Protein AF-A0A1W9VYW6-F1 (afdb_monomer_lite)

Structure (mmCIF, N/CA/C/O backbone):
data_AF-A0A1W9VYW6-F1
#
_entry.id   AF-A0A1W9VYW6-F1
#
loop_
_atom_site.group_PDB
_atom_site.id
_atom_site.type_symbol
_atom_site.label_atom_id
_atom_site.label_alt_id
_atom_site.label_comp_id
_atom_site.label_asym_id
_atom_site.label_entity_id
_atom_site.label_seq_id
_atom_site.pdbx_PDB_ins_code
_atom_site.Cartn_x
_atom_site.Cartn_y
_atom_site.Cartn_z
_atom_site.occupancy
_atom_site.B_iso_or_equiv
_atom_site.auth_seq_id
_atom_site.auth_comp_id
_atom_site.auth_asym_id
_atom_site.auth_atom_id
_atom_site.pdbx_PDB_model_num
ATOM 1 N N . MET A 1 1 ? -27.855 9.105 24.827 1.00 43.88 1 MET A N 1
ATOM 2 C CA . MET A 1 1 ? -26.566 9.610 24.313 1.00 43.88 1 MET A CA 1
ATOM 3 C C . MET A 1 1 ? -25.707 8.407 24.001 1.00 43.88 1 MET A C 1
ATOM 5 O O . MET A 1 1 ? -25.220 7.769 24.923 1.00 43.88 1 MET A O 1
ATOM 9 N N . THR A 1 2 ? -25.609 8.029 22.734 1.00 46.41 2 THR A N 1
ATOM 10 C CA . THR A 1 2 ? -24.653 7.009 22.298 1.00 46.41 2 THR A CA 1
ATOM 11 C C . THR A 1 2 ? -23.278 7.664 22.363 1.00 46.41 2 THR A C 1
ATOM 13 O O . THR A 1 2 ? -23.054 8.666 21.687 1.00 46.41 2 THR A O 1
ATOM 16 N N . ALA A 1 3 ? -22.400 7.189 23.246 1.00 60.25 3 ALA A N 1
ATOM 17 C CA . ALA A 1 3 ? -21.013 7.639 23.247 1.00 60.25 3 ALA A CA 1
ATOM 18 C C . ALA A 1 3 ? -20.387 7.300 21.885 1.00 60.25 3 ALA A C 1
ATOM 20 O O . ALA A 1 3 ? -20.697 6.250 21.317 1.00 60.25 3 ALA A O 1
ATOM 21 N N . ALA A 1 4 ? -19.545 8.188 21.354 1.00 66.06 4 ALA A N 1
ATOM 22 C CA . ALA A 1 4 ? -18.780 7.889 20.151 1.00 66.06 4 ALA A CA 1
ATOM 23 C C . ALA A 1 4 ? -17.927 6.635 20.403 1.00 66.06 4 ALA A C 1
ATOM 25 O O . ALA A 1 4 ? -17.251 6.540 21.431 1.00 66.06 4 ALA A O 1
ATOM 26 N N . LEU A 1 5 ? -18.007 5.659 19.498 1.00 67.69 5 LEU A N 1
ATOM 27 C CA . LEU A 1 5 ? -17.196 4.449 19.584 1.00 67.69 5 LEU A CA 1
ATOM 28 C C . LEU A 1 5 ? -15.747 4.769 19.174 1.00 67.69 5 LEU A C 1
ATOM 30 O O . LEU A 1 5 ? -15.544 5.613 18.298 1.00 67.69 5 LEU A O 1
ATOM 34 N N . PRO A 1 6 ? -14.737 4.116 19.778 1.00 76.00 6 PRO A N 1
ATOM 35 C CA . PRO A 1 6 ? -13.353 4.230 19.324 1.00 76.00 6 PRO A CA 1
ATOM 36 C C . PRO A 1 6 ? -13.207 3.779 17.865 1.00 76.00 6 PRO A C 1
ATOM 38 O O . PRO A 1 6 ? -13.880 2.836 17.458 1.00 76.00 6 PRO A O 1
ATOM 41 N N . ILE A 1 7 ? -12.282 4.394 17.115 1.00 80.31 7 ILE A N 1
ATOM 42 C CA . ILE A 1 7 ? -11.984 4.034 15.711 1.00 80.31 7 ILE A CA 1
ATOM 43 C C . ILE A 1 7 ? -11.541 2.565 15.606 1.00 80.31 7 ILE A C 1
ATOM 45 O O . ILE A 1 7 ? -11.983 1.847 14.718 1.00 80.31 7 ILE A O 1
ATOM 49 N N . PHE A 1 8 ? -10.751 2.081 16.572 1.00 80.50 8 PHE A N 1
ATOM 50 C CA . PHE A 1 8 ? -10.355 0.674 16.676 1.00 80.50 8 PHE A CA 1
ATOM 51 C C . PHE A 1 8 ? -10.731 0.111 18.054 1.00 80.50 8 PHE A C 1
ATOM 53 O O . PHE A 1 8 ? -9.905 0.121 18.969 1.00 80.50 8 PHE A O 1
ATOM 60 N N . PRO A 1 9 ? -11.967 -0.381 18.248 1.00 67.31 9 PRO A N 1
ATOM 61 C CA . PRO A 1 9 ? -12.430 -0.817 19.566 1.00 67.31 9 PRO A CA 1
ATOM 62 C C . PRO A 1 9 ? -11.728 -2.094 20.065 1.00 67.31 9 PRO A C 1
ATOM 64 O O . PRO A 1 9 ? -11.629 -2.284 21.273 1.00 67.31 9 PRO A O 1
ATOM 67 N N . ASN A 1 10 ? -11.205 -2.935 19.157 1.00 65.88 10 ASN A N 1
ATOM 68 C CA . ASN A 1 10 ? -10.614 -4.249 19.466 1.00 65.88 10 ASN A CA 1
ATOM 69 C C . ASN A 1 10 ? -9.165 -4.437 18.944 1.00 65.88 10 ASN A C 1
ATOM 71 O O . ASN A 1 10 ? -8.698 -5.572 18.836 1.00 65.88 10 ASN A O 1
ATOM 75 N N . GLY A 1 11 ? -8.448 -3.358 18.599 1.00 68.38 11 GLY A N 1
ATOM 76 C CA . GLY A 1 11 ? -7.065 -3.444 18.092 1.00 68.38 11 GLY A CA 1
ATOM 77 C C . GLY A 1 11 ? -6.931 -4.309 16.826 1.00 68.38 11 GLY A C 1
ATOM 78 O O . GLY A 1 11 ? -7.719 -4.145 15.898 1.00 68.38 11 GLY A O 1
ATOM 79 N N . HIS A 1 12 ? -5.968 -5.245 16.798 1.00 60.91 12 HIS A N 1
ATOM 80 C CA . HIS A 1 12 ? -5.729 -6.193 15.684 1.00 60.91 12 HIS A CA 1
ATOM 81 C C . HIS A 1 12 ? -6.917 -7.107 15.340 1.00 60.91 12 HIS A C 1
ATOM 83 O O . HIS A 1 12 ? -7.001 -7.596 14.222 1.00 60.91 12 HIS A O 1
ATOM 89 N N . ALA A 1 13 ? -7.819 -7.359 16.296 1.00 61.19 13 ALA A N 1
ATOM 90 C CA . ALA A 1 13 ? -9.051 -8.128 16.082 1.00 61.19 13 ALA A CA 1
ATOM 91 C C . ALA A 1 13 ? -10.240 -7.214 15.714 1.00 61.19 13 ALA A C 1
ATOM 93 O O . ALA A 1 13 ? -11.406 -7.571 15.906 1.00 61.19 13 ALA A O 1
ATOM 94 N N . GLY A 1 14 ? -9.939 -5.980 15.305 1.00 67.75 14 GLY A N 1
ATOM 95 C CA . GLY A 1 14 ? -10.903 -4.959 14.932 1.00 67.75 14 GLY A CA 1
ATOM 96 C C . GLY A 1 14 ? -11.442 -5.149 13.520 1.00 67.75 14 GLY A C 1
ATOM 97 O O . GLY A 1 14 ? -10.820 -5.775 12.673 1.00 67.75 14 GLY A O 1
ATOM 98 N N . LYS A 1 15 ? -12.620 -4.574 13.294 1.00 80.88 15 LYS A N 1
ATOM 99 C CA . LYS A 1 15 ? -13.264 -4.512 11.984 1.00 80.88 15 LYS A CA 1
ATOM 100 C C . LYS A 1 15 ? -12.794 -3.298 11.194 1.00 80.88 15 LYS A C 1
ATOM 102 O O . LYS A 1 15 ? -12.186 -2.395 11.777 1.00 80.88 15 LYS A O 1
ATOM 107 N N . PHE A 1 16 ? -13.171 -3.242 9.920 1.00 83.94 16 PHE A N 1
ATOM 108 C CA . PHE A 1 16 ? -13.049 -2.030 9.116 1.00 83.94 16 PHE A CA 1
ATOM 109 C C . PHE A 1 16 ? -13.649 -0.831 9.859 1.00 83.94 16 PHE A C 1
ATOM 111 O O . PHE A 1 16 ? -14.803 -0.860 10.294 1.00 83.94 16 PHE A O 1
ATOM 118 N N . ALA A 1 17 ? -12.845 0.215 10.037 1.00 85.81 17 ALA A N 1
ATOM 119 C CA . ALA A 1 17 ? -13.209 1.384 10.830 1.00 85.81 17 ALA A CA 1
ATOM 120 C C . ALA A 1 17 ? -13.900 2.477 9.997 1.00 85.81 17 ALA A C 1
ATOM 122 O O . ALA A 1 17 ? -14.404 3.452 10.557 1.00 85.81 17 ALA A O 1
ATOM 123 N N . GLY A 1 18 ? -13.960 2.309 8.673 1.00 86.94 18 GLY A N 1
ATOM 124 C CA . GLY A 1 18 ? -14.663 3.207 7.764 1.00 86.94 18 GLY A CA 1
ATOM 125 C C . GLY A 1 18 ? -13.769 4.241 7.082 1.00 86.94 18 GLY A C 1
ATOM 126 O O . GLY A 1 18 ? -12.540 4.153 7.090 1.00 86.94 18 GLY A O 1
ATOM 127 N N . PHE A 1 19 ? -14.436 5.227 6.481 1.00 88.38 19 PHE A N 1
ATOM 128 C CA . PHE A 1 19 ? -13.831 6.353 5.775 1.00 88.38 19 PHE A CA 1
ATOM 129 C C . PHE A 1 19 ? -14.257 7.671 6.427 1.00 88.38 19 PHE A C 1
ATOM 131 O O . PHE A 1 19 ? -15.429 7.838 6.779 1.00 88.38 19 PHE A O 1
ATOM 138 N N . ALA A 1 20 ? -13.337 8.624 6.541 1.00 90.50 20 ALA A N 1
ATOM 139 C CA . ALA A 1 20 ? -13.646 10.011 6.863 1.00 90.50 20 ALA A CA 1
ATOM 140 C C . ALA A 1 20 ? -13.173 10.927 5.737 1.00 90.50 20 ALA A C 1
ATOM 142 O O . ALA A 1 20 ? -12.080 10.766 5.225 1.00 90.50 20 ALA A O 1
ATOM 143 N N . TYR A 1 21 ? -13.997 11.912 5.375 1.00 89.62 21 TYR A N 1
ATOM 144 C CA . TYR A 1 21 ? -13.634 12.924 4.388 1.00 89.62 21 TYR A CA 1
ATOM 145 C C . TYR A 1 21 ? -13.483 14.283 5.063 1.00 89.62 21 TYR A C 1
ATOM 147 O O . TYR A 1 21 ? -14.464 14.830 5.578 1.00 89.62 21 TYR A O 1
ATOM 155 N N . VAL A 1 22 ? -12.278 14.852 5.045 1.00 90.38 22 VAL A N 1
ATOM 156 C CA . VAL A 1 22 ? -12.024 16.187 5.603 1.00 90.38 22 VAL A CA 1
ATOM 157 C C . VAL A 1 22 ? -12.079 17.232 4.489 1.00 90.38 22 VAL A C 1
ATOM 159 O O . VAL A 1 22 ? -11.166 17.356 3.678 1.00 90.38 22 VAL A O 1
ATOM 162 N N . TYR A 1 23 ? -13.142 18.037 4.472 1.00 89.62 23 TYR A N 1
ATOM 163 C CA . TYR A 1 23 ? -13.355 19.090 3.477 1.00 89.62 23 TYR A CA 1
ATOM 164 C C . TYR A 1 23 ? -13.579 20.457 4.128 1.00 89.62 23 TYR A C 1
ATOM 166 O O . TYR A 1 23 ? -13.959 20.568 5.291 1.00 89.62 23 TYR A O 1
ATOM 174 N N . GLY A 1 24 ? -13.318 21.520 3.369 1.00 88.75 24 GLY A N 1
ATOM 175 C CA . GLY A 1 24 ? -13.438 22.900 3.834 1.00 88.75 24 GLY A CA 1
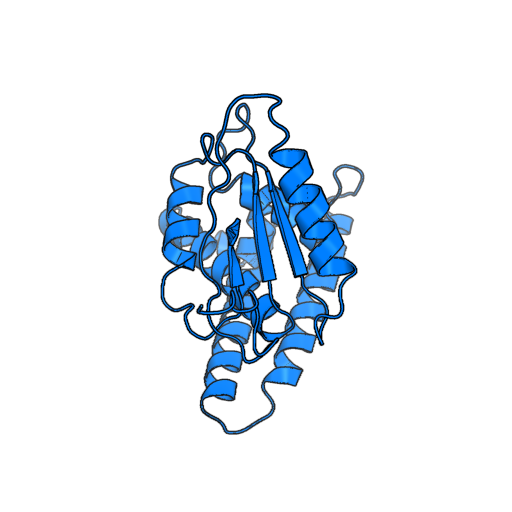ATOM 176 C C . GLY A 1 24 ? -12.535 23.850 3.056 1.00 88.75 24 GLY A C 1
ATOM 177 O O . GLY A 1 24 ? -11.699 23.414 2.259 1.00 88.75 24 GLY A O 1
ATOM 178 N N . GLU A 1 25 ? -12.678 25.149 3.305 1.00 90.50 25 GLU A N 1
ATOM 179 C CA . GLU A 1 25 ? -11.928 26.198 2.607 1.00 90.50 25 GLU A CA 1
ATOM 180 C C . GLU A 1 25 ? -10.404 26.053 2.771 1.00 90.50 25 GLU A C 1
ATOM 182 O O . GLU A 1 25 ? -9.892 25.452 3.728 1.00 90.50 25 GLU A O 1
ATOM 187 N N . ALA A 1 26 ? -9.646 26.573 1.805 1.00 86.88 26 ALA A N 1
ATOM 188 C CA . ALA A 1 26 ? -8.193 26.633 1.908 1.00 86.88 26 ALA A CA 1
ATOM 189 C C . ALA A 1 26 ? -7.787 27.446 3.151 1.00 86.88 26 ALA A C 1
ATOM 191 O O . ALA A 1 26 ? -8.375 28.480 3.447 1.00 86.88 26 ALA A O 1
ATOM 192 N N . GLY A 1 27 ? -6.804 26.957 3.909 1.00 88.69 27 GLY A N 1
ATOM 193 C CA . GLY A 1 27 ? -6.327 27.640 5.118 1.00 88.69 27 GLY A CA 1
ATOM 194 C C . GLY A 1 27 ? -7.189 27.473 6.378 1.00 88.69 27 GLY A C 1
ATOM 195 O O . GLY A 1 27 ? -6.750 27.893 7.442 1.00 88.69 27 GLY A O 1
ATOM 196 N N . ILE A 1 28 ? -8.343 26.790 6.325 1.00 93.19 28 ILE A N 1
ATOM 197 C CA . ILE A 1 28 ? -9.204 26.561 7.510 1.00 93.19 28 ILE A CA 1
ATOM 198 C C . ILE A 1 28 ? -8.573 25.633 8.572 1.00 93.19 28 ILE A C 1
ATOM 200 O O . ILE A 1 28 ? -9.119 25.461 9.657 1.00 93.19 28 ILE A O 1
ATOM 204 N N . GLY A 1 29 ? -7.424 25.019 8.263 1.00 92.06 29 GLY A N 1
ATOM 205 C CA . GLY A 1 29 ? -6.689 24.147 9.182 1.00 92.06 29 GLY A CA 1
ATOM 206 C C . GLY A 1 29 ? -6.910 22.644 8.989 1.00 92.06 29 GLY A C 1
ATOM 207 O O . GLY A 1 29 ? -6.617 21.890 9.908 1.00 92.06 29 GLY A O 1
ATOM 208 N N . LYS A 1 30 ? -7.372 22.179 7.816 1.00 92.38 30 LYS A N 1
ATOM 209 C CA . LYS A 1 30 ? -7.557 20.738 7.514 1.00 92.38 30 LYS A CA 1
ATOM 210 C C . LYS A 1 30 ? -6.302 19.904 7.796 1.00 92.38 30 LYS A C 1
ATOM 212 O O . LYS A 1 30 ? -6.356 18.974 8.588 1.00 92.38 30 LYS A O 1
ATOM 217 N N . SER A 1 31 ? -5.153 20.306 7.249 1.00 90.69 31 SER A N 1
ATOM 218 C CA . SER A 1 31 ? -3.881 19.611 7.488 1.00 90.69 31 SER A CA 1
ATOM 219 C C . SER A 1 31 ? -3.466 19.665 8.962 1.00 90.69 31 SER A C 1
ATOM 221 O O . SER A 1 31 ? -2.912 18.704 9.484 1.00 90.69 31 SER A O 1
ATOM 223 N N . ARG A 1 32 ? -3.790 20.757 9.680 1.00 92.38 32 ARG A N 1
ATOM 224 C CA . ARG A 1 32 ? -3.551 20.835 11.129 1.00 92.38 32 ARG A CA 1
ATOM 225 C C . ARG A 1 32 ? -4.436 19.853 11.893 1.00 92.38 32 ARG A C 1
ATOM 227 O O . ARG A 1 32 ? -3.948 19.237 12.829 1.00 92.38 32 ARG A O 1
ATOM 234 N N . LEU A 1 33 ? -5.696 19.687 11.493 1.00 93.12 33 LEU A N 1
ATOM 235 C CA . LEU A 1 33 ? -6.599 18.701 12.081 1.00 93.12 33 LEU A CA 1
ATOM 236 C C . LEU A 1 33 ? -6.068 17.275 11.883 1.00 93.12 33 LEU A C 1
ATOM 238 O O . LEU A 1 33 ? -5.985 16.540 12.862 1.00 93.12 33 LEU A O 1
ATOM 242 N N . CYS A 1 34 ? -5.662 16.907 10.661 1.00 92.19 34 CYS A N 1
ATOM 243 C CA . CYS A 1 34 ? -5.078 15.590 10.383 1.00 92.19 34 CYS A CA 1
ATOM 244 C C . CYS A 1 34 ? -3.779 15.363 11.166 1.00 92.19 34 CYS A C 1
ATOM 246 O O . CYS A 1 34 ? -3.606 14.303 11.758 1.00 92.19 34 CYS A O 1
ATOM 248 N N . TYR A 1 35 ? -2.908 16.375 11.248 1.00 91.56 35 TYR A N 1
ATOM 249 C CA . TYR A 1 35 ? -1.683 16.316 12.048 1.00 91.56 35 TYR A CA 1
ATOM 250 C C . TYR A 1 35 ? -1.977 16.074 13.533 1.00 91.56 35 TYR A C 1
ATOM 252 O O . TYR A 1 35 ? -1.403 15.173 14.137 1.00 91.56 35 TYR A O 1
ATOM 260 N N . GLU A 1 36 ? -2.876 16.857 14.135 1.00 91.94 36 GLU A N 1
ATOM 261 C CA . GLU A 1 36 ? -3.248 16.676 15.544 1.00 91.94 36 GLU A CA 1
ATOM 262 C C . GLU A 1 36 ? -3.889 15.306 15.764 1.00 91.94 36 GLU A C 1
ATOM 264 O O . GLU A 1 36 ? -3.591 14.639 16.750 1.00 91.94 36 GLU A O 1
ATOM 269 N N . PHE A 1 37 ? -4.719 14.843 14.828 1.00 91.25 37 PHE A N 1
ATOM 270 C CA . PHE A 1 37 ? -5.308 13.511 14.880 1.00 91.25 37 PHE A CA 1
ATOM 271 C C . PHE A 1 37 ? -4.241 12.405 14.834 1.00 91.25 37 PHE A C 1
ATOM 273 O O . PHE A 1 37 ? -4.272 11.504 15.672 1.00 91.25 37 PHE A O 1
ATOM 280 N N . GLU A 1 38 ? -3.249 12.501 13.947 1.00 91.19 38 GLU A N 1
ATOM 281 C CA . GLU A 1 38 ? -2.104 11.586 13.915 1.00 91.19 38 GLU A CA 1
ATOM 282 C C . GLU A 1 38 ? -1.343 11.593 15.250 1.00 91.19 38 GLU A C 1
ATOM 284 O O . GLU A 1 38 ? -1.048 10.529 15.802 1.00 91.19 38 GLU A O 1
ATOM 289 N N . GLN A 1 39 ? -1.054 12.776 15.806 1.00 89.44 39 GLN A N 1
ATOM 290 C CA . GLN A 1 39 ? -0.383 12.878 17.105 1.00 89.44 39 GLN A CA 1
ATOM 291 C C . GLN A 1 39 ? -1.225 12.240 18.210 1.00 89.44 39 GLN A C 1
ATOM 293 O O . GLN A 1 39 ? -0.693 11.485 19.023 1.00 89.44 39 GLN A O 1
ATOM 298 N N . LEU A 1 40 ? -2.538 12.470 18.232 1.00 87.12 40 LEU A N 1
ATOM 299 C CA . LEU A 1 40 ? -3.431 11.851 19.208 1.00 87.12 40 LEU A CA 1
ATOM 300 C C . LEU A 1 40 ? -3.411 10.324 19.088 1.00 87.12 40 LEU A C 1
ATOM 302 O O . LEU A 1 40 ? -3.302 9.656 20.111 1.00 87.12 40 LEU A O 1
ATOM 306 N N . MET A 1 41 ? -3.433 9.768 17.875 1.00 85.06 41 MET A N 1
ATOM 307 C CA . MET A 1 41 ? -3.373 8.316 17.663 1.00 85.06 41 MET A CA 1
ATOM 308 C C . MET A 1 41 ? -2.025 7.709 18.069 1.00 85.06 41 MET A C 1
ATOM 310 O O . MET A 1 41 ? -1.991 6.581 18.555 1.00 85.06 41 MET A O 1
ATOM 314 N N . LYS A 1 42 ? -0.925 8.458 17.929 1.00 82.88 42 LYS A N 1
ATOM 315 C CA . LYS A 1 42 ? 0.412 8.037 18.385 1.00 82.88 42 LYS A CA 1
ATOM 316 C C . LYS A 1 42 ? 0.607 8.160 19.899 1.00 82.88 42 LYS A C 1
ATOM 318 O O . LYS A 1 42 ? 1.379 7.394 20.469 1.00 82.88 42 LYS A O 1
ATOM 323 N N . THR A 1 43 ? -0.039 9.139 20.539 1.00 74.94 43 THR A N 1
ATOM 324 C CA . THR A 1 43 ? 0.248 9.531 21.935 1.00 74.94 43 THR A CA 1
ATOM 325 C C . THR A 1 43 ? -0.789 9.019 22.933 1.00 74.94 43 THR A C 1
ATOM 327 O O . THR A 1 43 ? -0.450 8.745 24.084 1.00 74.94 43 THR A O 1
ATOM 330 N N . HIS A 1 44 ? -2.060 8.899 22.540 1.00 65.69 44 HIS A N 1
ATOM 331 C CA . HIS A 1 44 ? -3.086 8.342 23.416 1.00 65.69 44 HIS A CA 1
ATOM 332 C C . HIS A 1 44 ? -2.999 6.820 23.452 1.00 65.69 44 HIS A C 1
ATOM 334 O O . HIS A 1 44 ? -2.838 6.188 22.414 1.00 65.69 44 HIS A O 1
ATOM 340 N N . ASN A 1 45 ? -3.171 6.271 24.665 1.00 49.19 45 ASN A N 1
ATOM 341 C CA . ASN A 1 45 ? -3.295 4.852 25.026 1.00 49.19 45 ASN A CA 1
ATOM 342 C C . ASN A 1 45 ? -4.387 4.121 24.218 1.00 49.19 45 ASN A C 1
ATOM 344 O O . ASN A 1 45 ? -5.393 3.660 24.761 1.00 49.19 45 ASN A O 1
ATOM 348 N N . THR A 1 46 ? -4.186 3.965 22.918 1.00 56.53 46 THR A N 1
ATOM 349 C CA . THR A 1 46 ? -4.604 2.753 22.241 1.00 56.53 46 THR A CA 1
ATOM 350 C C . THR A 1 46 ? -3.800 1.631 22.886 1.00 56.53 46 THR A C 1
ATOM 352 O O . THR A 1 46 ? -2.606 1.752 23.154 1.00 56.53 46 THR A O 1
ATOM 355 N N . THR A 1 47 ? -4.462 0.534 23.227 1.00 60.69 47 THR A N 1
ATOM 356 C CA . THR A 1 47 ? -3.821 -0.649 23.820 1.00 60.69 47 THR A CA 1
ATOM 357 C C . THR A 1 47 ? -2.709 -1.229 22.935 1.00 60.69 47 THR A C 1
ATOM 359 O O . THR A 1 47 ? -1.974 -2.106 23.387 1.00 60.69 47 THR A O 1
ATOM 362 N N . GLN A 1 48 ? -2.589 -0.756 21.688 1.00 70.06 48 GLN A N 1
ATOM 363 C CA . GLN A 1 48 ? -1.650 -1.184 20.660 1.00 70.06 48 GLN A CA 1
ATOM 364 C C . GLN A 1 48 ? -1.250 0.012 19.776 1.00 70.06 48 GLN A C 1
ATOM 366 O O . GLN A 1 48 ? -2.091 0.879 19.539 1.00 70.06 48 GLN A O 1
ATOM 371 N N . PRO A 1 49 ? -0.008 0.050 19.259 1.00 81.56 49 PRO A N 1
ATOM 372 C CA . PRO A 1 49 ? 0.417 1.063 18.296 1.00 81.56 49 PRO A CA 1
ATOM 373 C C . PRO A 1 49 ? -0.412 0.994 17.006 1.00 81.56 49 PRO A C 1
ATOM 375 O O . PRO A 1 49 ? -0.891 -0.073 16.622 1.00 81.56 49 PRO A O 1
ATOM 378 N N . VAL A 1 50 ? -0.561 2.140 16.342 1.00 87.25 50 VAL A N 1
ATOM 379 C CA . VAL A 1 50 ? -1.275 2.287 15.067 1.00 87.25 50 VAL A CA 1
ATOM 380 C C . VAL A 1 50 ? -0.271 2.639 13.972 1.00 87.25 50 VAL A C 1
ATOM 382 O O . VAL A 1 50 ? 0.553 3.541 14.143 1.00 87.25 50 VAL A O 1
ATOM 385 N N . SER A 1 51 ? -0.347 1.944 12.839 1.00 90.81 51 SER A N 1
ATOM 386 C CA . SER A 1 51 ? 0.380 2.304 11.622 1.00 90.81 51 SER A CA 1
ATOM 387 C C . SER A 1 51 ? -0.298 3.495 10.964 1.00 90.81 51 SER A C 1
ATOM 389 O O . SER A 1 51 ? -1.455 3.395 10.569 1.00 90.81 51 SER A O 1
ATOM 391 N N . TRP A 1 52 ? 0.423 4.600 10.801 1.00 93.12 52 TRP A N 1
ATOM 392 C CA . TRP A 1 52 ? -0.034 5.733 10.001 1.00 93.12 52 TRP A CA 1
ATOM 393 C C . TRP A 1 52 ? 0.719 5.756 8.674 1.00 93.12 52 TRP A C 1
ATOM 395 O O . TRP A 1 52 ? 1.941 5.915 8.653 1.00 93.12 52 TRP A O 1
ATOM 405 N N . PHE A 1 53 ? -0.005 5.589 7.573 1.00 94.25 53 PHE A N 1
ATOM 406 C CA . PHE A 1 53 ? 0.541 5.639 6.223 1.00 94.25 53 PHE A CA 1
ATOM 407 C C . PHE A 1 53 ? -0.028 6.839 5.490 1.00 94.25 53 PHE A C 1
ATOM 409 O O . PHE A 1 53 ? -1.240 6.959 5.356 1.00 94.25 53 PHE A O 1
ATOM 416 N N . GLN A 1 54 ? 0.855 7.711 5.014 1.00 92.19 54 GLN A N 1
ATOM 417 C CA . GLN A 1 54 ? 0.481 8.894 4.254 1.00 92.19 54 GLN A CA 1
ATOM 418 C C . GLN A 1 54 ? 0.698 8.650 2.762 1.00 92.19 54 GLN A C 1
ATOM 420 O O . GLN A 1 54 ? 1.733 8.117 2.349 1.00 92.19 54 GLN A O 1
ATOM 425 N N . ALA A 1 55 ? -0.293 9.039 1.972 1.00 90.56 55 ALA A N 1
ATOM 426 C CA . ALA A 1 55 ? -0.285 9.004 0.524 1.00 90.56 55 ALA A CA 1
ATOM 427 C C . ALA A 1 55 ? -0.629 10.404 0.009 1.00 90.56 55 ALA A C 1
ATOM 429 O O . ALA A 1 55 ? -1.718 10.919 0.253 1.00 90.56 55 ALA A O 1
ATOM 430 N N . GLU A 1 56 ? 0.321 11.019 -0.687 1.00 86.25 56 GLU A N 1
ATOM 431 C CA . GLU A 1 56 ? 0.196 12.377 -1.215 1.00 86.25 56 GLU A CA 1
ATOM 432 C C . GLU A 1 56 ? -0.112 12.322 -2.712 1.00 86.25 56 GLU A C 1
ATOM 434 O O . GLU A 1 56 ? 0.550 11.606 -3.468 1.00 86.25 56 GLU A O 1
ATOM 439 N N . THR A 1 57 ? -1.119 13.068 -3.161 1.00 80.00 57 THR A N 1
ATOM 440 C CA . THR A 1 57 ? -1.375 13.280 -4.591 1.00 80.00 57 THR A CA 1
ATOM 441 C C . THR A 1 57 ? -0.541 14.448 -5.114 1.00 80.00 57 THR A C 1
ATOM 443 O O . THR A 1 57 ? -0.449 15.478 -4.455 1.00 80.00 57 THR A O 1
ATOM 446 N N . ASP A 1 58 ? 0.006 14.326 -6.324 1.00 72.44 58 ASP A N 1
ATOM 447 C CA . ASP A 1 58 ? 0.703 15.417 -7.019 1.00 72.44 58 ASP A CA 1
ATOM 448 C C . ASP A 1 58 ? -0.058 15.776 -8.308 1.00 72.44 58 ASP A C 1
ATOM 450 O O . ASP A 1 58 ? -0.310 14.904 -9.143 1.00 72.44 58 ASP A O 1
ATOM 454 N N . GLU A 1 59 ? -0.410 17.057 -8.470 1.00 64.69 59 GLU A N 1
ATOM 455 C CA . GLU A 1 59 ? -1.095 17.621 -9.645 1.00 64.69 59 GLU A CA 1
ATOM 456 C C . GLU A 1 59 ? -0.247 17.519 -10.932 1.00 64.69 59 GLU A C 1
ATOM 458 O O . GLU A 1 59 ? -0.783 17.428 -12.041 1.00 64.69 59 GLU A O 1
ATOM 463 N N . ILE A 1 60 ? 1.083 17.512 -10.807 1.00 66.50 60 ILE A N 1
ATOM 464 C CA . ILE A 1 60 ? 2.025 17.600 -11.931 1.00 66.50 60 ILE A CA 1
ATOM 465 C C . ILE A 1 60 ? 2.318 16.212 -12.517 1.00 66.50 60 ILE A C 1
ATOM 467 O O . ILE A 1 60 ? 2.462 16.056 -13.735 1.00 66.50 60 ILE A O 1
ATOM 471 N N . LEU A 1 61 ? 2.408 15.184 -11.669 1.00 62.03 61 LEU A N 1
ATOM 472 C CA . LEU A 1 61 ? 2.757 13.817 -12.061 1.00 62.03 61 LEU A CA 1
ATOM 473 C C . LEU A 1 61 ? 1.505 12.943 -12.210 1.00 62.03 61 LEU A C 1
ATOM 475 O O . LEU A 1 61 ? 1.103 12.233 -11.294 1.00 62.03 61 LEU A O 1
ATOM 479 N N . GLN A 1 62 ? 0.940 12.914 -13.420 1.00 62.09 62 GLN A N 1
ATOM 480 C CA . GLN A 1 62 ? -0.194 12.048 -13.787 1.00 62.09 62 GLN A CA 1
ATOM 481 C C . GLN A 1 62 ? 0.223 10.589 -14.061 1.00 62.09 62 GLN A C 1
ATOM 483 O O . GLN A 1 62 ? -0.158 9.991 -15.070 1.00 62.09 62 GLN A O 1
ATOM 488 N N . GLN A 1 63 ? 1.060 10.007 -13.201 1.00 76.50 63 GLN A N 1
ATOM 489 C CA . GLN A 1 63 ? 1.348 8.574 -13.268 1.00 76.50 63 GLN A CA 1
ATOM 490 C C . GLN A 1 63 ? 0.248 7.793 -12.535 1.00 76.50 63 GLN A C 1
ATOM 492 O O . GLN A 1 63 ? -0.205 8.234 -11.481 1.00 76.50 63 GLN A O 1
ATOM 497 N N . PRO A 1 64 ? -0.199 6.639 -13.062 1.00 84.69 64 PRO A N 1
ATOM 498 C CA . PRO A 1 64 ? -1.204 5.835 -12.379 1.00 84.69 64 PRO A CA 1
ATOM 499 C C . PRO A 1 64 ? -0.683 5.391 -11.009 1.00 84.69 64 PRO A C 1
ATOM 501 O O . PRO A 1 64 ? 0.480 4.997 -10.890 1.00 84.69 64 PRO A O 1
ATOM 504 N N . PHE A 1 65 ? -1.555 5.410 -9.999 1.00 90.19 65 PHE A N 1
ATOM 505 C CA . PHE A 1 65 ? -1.230 5.025 -8.619 1.00 90.19 65 PHE A CA 1
ATOM 506 C C . PHE A 1 65 ? -0.227 5.946 -7.904 1.00 90.19 65 PHE A C 1
ATOM 508 O O . PHE A 1 65 ? 0.424 5.512 -6.952 1.00 90.19 65 PHE A O 1
ATOM 515 N N . ASN A 1 66 ? -0.079 7.203 -8.331 1.00 88.88 66 ASN A N 1
ATOM 516 C CA . ASN A 1 66 ? 0.953 8.107 -7.812 1.00 88.88 66 ASN A CA 1
ATOM 517 C C . ASN A 1 66 ? 0.989 8.220 -6.266 1.00 88.88 66 ASN A C 1
ATOM 519 O O . ASN A 1 66 ? 2.060 8.006 -5.689 1.00 88.88 66 ASN A O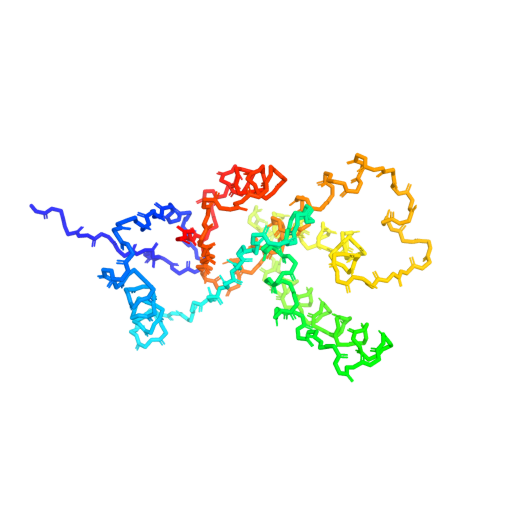 1
ATOM 523 N N . PRO A 1 67 ? -0.139 8.413 -5.551 1.00 90.88 67 PRO A N 1
ATOM 524 C CA . PRO A 1 67 ? -0.126 8.494 -4.085 1.00 90.88 67 PRO A CA 1
ATOM 525 C C . PRO A 1 67 ? 0.394 7.221 -3.419 1.00 90.88 67 PRO A C 1
ATOM 527 O O . PRO A 1 67 ? 1.090 7.263 -2.404 1.00 90.88 67 PRO A O 1
ATOM 530 N N . PHE A 1 68 ? 0.117 6.072 -4.032 1.00 93.06 68 PHE A N 1
ATOM 531 C CA . PHE A 1 68 ? 0.604 4.786 -3.555 1.00 93.06 68 PHE A CA 1
ATOM 532 C C . PHE A 1 68 ? 2.089 4.595 -3.846 1.00 93.06 68 PHE A C 1
ATOM 534 O O . PHE A 1 68 ? 2.785 3.984 -3.042 1.00 93.06 68 PHE A O 1
ATOM 541 N N . VAL A 1 69 ? 2.611 5.147 -4.943 1.00 93.06 69 VAL A N 1
ATOM 542 C CA . VAL A 1 69 ? 4.058 5.181 -5.198 1.00 93.06 69 VAL A CA 1
ATOM 543 C C . VAL A 1 69 ? 4.771 5.996 -4.116 1.00 93.06 69 VAL A C 1
ATOM 545 O O . VAL A 1 69 ? 5.795 5.540 -3.605 1.00 93.06 69 VAL A O 1
ATOM 548 N N . TYR A 1 70 ? 4.235 7.158 -3.723 1.00 90.88 70 TYR A N 1
ATOM 549 C CA . TYR A 1 70 ? 4.776 7.939 -2.602 1.00 90.88 70 TYR A CA 1
ATOM 550 C C . TYR A 1 70 ? 4.756 7.140 -1.302 1.00 90.88 70 TYR A C 1
ATOM 552 O O . TYR A 1 70 ? 5.812 6.939 -0.701 1.00 90.88 70 TYR A O 1
ATOM 560 N N . PHE A 1 71 ? 3.597 6.597 -0.925 1.00 94.44 71 PHE A N 1
ATOM 561 C CA . PHE A 1 71 ? 3.464 5.719 0.238 1.00 94.44 71 PHE A CA 1
ATOM 562 C C . PHE A 1 71 ? 4.515 4.593 0.231 1.00 94.44 71 PHE A C 1
ATOM 564 O O . PHE A 1 71 ? 5.238 4.412 1.212 1.00 94.44 71 PHE A O 1
ATOM 571 N N . LEU A 1 72 ? 4.656 3.867 -0.882 1.00 96.25 72 LEU A N 1
ATOM 572 C CA . LEU A 1 72 ? 5.589 2.745 -0.992 1.00 96.25 72 LEU A CA 1
ATOM 573 C C . LEU A 1 72 ? 7.051 3.189 -0.893 1.00 96.25 72 LEU A C 1
ATOM 575 O O . LEU A 1 72 ? 7.860 2.456 -0.322 1.00 96.25 72 LEU A O 1
ATOM 579 N N . LYS A 1 73 ? 7.409 4.372 -1.413 1.00 95.25 73 LYS A N 1
ATOM 580 C CA . LYS A 1 73 ? 8.765 4.923 -1.263 1.00 95.25 73 LYS A CA 1
ATOM 581 C C . LYS A 1 73 ? 9.102 5.128 0.210 1.00 95.25 73 LYS A C 1
ATOM 583 O O . LYS A 1 73 ? 10.175 4.707 0.634 1.00 95.25 73 LYS A O 1
ATOM 588 N N . TYR A 1 74 ? 8.187 5.701 0.993 1.00 94.75 74 TYR A N 1
ATOM 589 C CA . TYR A 1 74 ? 8.381 5.867 2.435 1.00 94.75 74 TYR A CA 1
ATOM 590 C C . TYR A 1 74 ? 8.391 4.521 3.168 1.00 94.75 74 TYR A C 1
ATOM 592 O O . TYR A 1 74 ? 9.314 4.243 3.933 1.00 94.75 74 TYR A O 1
ATOM 600 N N . TYR A 1 75 ? 7.423 3.650 2.882 1.00 96.25 75 TYR A N 1
ATOM 601 C CA . TYR A 1 75 ? 7.283 2.340 3.521 1.00 96.25 75 TYR A CA 1
ATOM 602 C C . TYR A 1 75 ? 8.518 1.441 3.309 1.00 96.25 75 TYR A C 1
ATOM 604 O O . TYR A 1 75 ? 9.049 0.840 4.248 1.00 96.25 75 TYR A O 1
ATOM 612 N N . PHE A 1 76 ? 9.036 1.386 2.079 1.00 97.19 76 PHE A N 1
ATOM 613 C CA . PHE A 1 76 ? 10.239 0.623 1.733 1.00 97.19 76 PHE A CA 1
ATOM 614 C C . PHE A 1 76 ? 11.538 1.428 1.874 1.00 97.19 76 PHE A C 1
ATOM 616 O O . PHE A 1 76 ? 12.581 0.952 1.430 1.00 97.19 76 PHE A O 1
ATOM 623 N N . ASN A 1 77 ? 11.505 2.619 2.484 1.00 96.50 77 ASN A N 1
ATOM 624 C CA . ASN A 1 77 ? 12.672 3.473 2.731 1.00 96.50 77 ASN A CA 1
ATOM 625 C C . ASN A 1 77 ? 13.551 3.701 1.481 1.00 96.50 77 ASN A C 1
ATOM 627 O O . ASN A 1 77 ? 14.772 3.526 1.494 1.00 96.50 77 ASN A O 1
ATOM 631 N N . GLN A 1 78 ? 12.902 4.034 0.369 1.00 97.06 78 GLN A N 1
ATOM 632 C CA . GLN A 1 78 ? 13.541 4.289 -0.917 1.00 97.06 78 GLN A CA 1
ATOM 633 C C . GLN A 1 78 ? 14.029 5.735 -0.990 1.00 97.06 78 GLN A C 1
ATOM 635 O O . GLN A 1 78 ? 13.319 6.662 -0.603 1.00 97.06 78 GLN A O 1
ATOM 640 N N . SER A 1 79 ? 15.227 5.941 -1.536 1.00 95.56 79 SER A N 1
ATOM 641 C CA . SER A 1 79 ? 15.831 7.272 -1.644 1.00 95.56 79 SER A CA 1
ATOM 642 C C . SER A 1 79 ? 16.405 7.515 -3.031 1.00 95.56 79 SER A C 1
ATOM 644 O O . SER A 1 79 ? 17.041 6.636 -3.610 1.00 95.56 79 SER A O 1
ATOM 646 N N . ALA A 1 80 ? 16.239 8.736 -3.543 1.00 93.44 80 ALA A N 1
ATOM 647 C CA . ALA A 1 80 ? 16.872 9.172 -4.788 1.00 93.44 80 ALA A CA 1
ATOM 648 C C . ALA A 1 80 ? 18.405 9.291 -4.670 1.00 93.44 80 ALA A C 1
ATOM 650 O O . ALA A 1 80 ? 19.095 9.292 -5.684 1.00 93.44 80 ALA A O 1
ATOM 651 N N . ASN A 1 81 ? 18.936 9.365 -3.443 1.00 96.00 81 ASN A N 1
ATOM 652 C CA . ASN A 1 81 ? 20.378 9.427 -3.186 1.00 96.00 81 ASN A CA 1
ATOM 653 C C . ASN A 1 81 ? 21.054 8.047 -3.220 1.00 96.00 81 ASN A C 1
ATOM 655 O O . ASN A 1 81 ? 22.280 7.976 -3.256 1.00 96.00 81 ASN A O 1
ATOM 659 N N . ASN A 1 82 ? 20.273 6.965 -3.189 1.00 96.12 82 ASN A N 1
ATOM 660 C CA . ASN A 1 82 ? 20.785 5.602 -3.251 1.00 96.12 82 ASN A CA 1
ATOM 661 C C . ASN A 1 82 ? 20.933 5.149 -4.706 1.00 96.12 82 ASN A C 1
ATOM 663 O O . ASN A 1 82 ? 20.148 5.509 -5.586 1.00 96.12 82 ASN A O 1
ATOM 667 N N . THR A 1 83 ? 21.887 4.261 -4.950 1.00 97.69 83 THR A N 1
ATOM 668 C CA . THR A 1 83 ? 21.945 3.493 -6.193 1.00 97.69 83 THR A CA 1
ATOM 669 C C . THR A 1 83 ? 20.753 2.536 -6.303 1.00 97.69 83 THR A C 1
ATOM 671 O O . THR A 1 83 ? 20.152 2.123 -5.308 1.00 97.69 83 THR A O 1
ATOM 674 N N . LEU A 1 84 ? 20.435 2.103 -7.529 1.00 96.25 84 LEU A N 1
ATOM 675 C CA . LEU A 1 84 ? 19.387 1.099 -7.762 1.00 96.25 84 LEU A CA 1
ATOM 676 C C . LEU A 1 84 ? 19.644 -0.205 -6.993 1.00 96.25 84 LEU A C 1
ATOM 678 O O . LEU A 1 84 ? 18.703 -0.821 -6.499 1.00 96.25 84 LEU A O 1
ATOM 682 N N . ALA A 1 85 ? 20.908 -0.622 -6.872 1.00 97.25 85 ALA A N 1
ATOM 683 C CA . ALA A 1 85 ? 21.277 -1.832 -6.144 1.00 97.25 85 ALA A CA 1
ATOM 684 C C . ALA A 1 85 ? 21.015 -1.699 -4.634 1.00 97.25 85 ALA A C 1
ATOM 686 O O . ALA A 1 85 ? 20.489 -2.629 -4.024 1.00 97.25 85 ALA A O 1
ATOM 687 N N . GLU A 1 86 ? 21.324 -0.542 -4.043 1.00 98.06 86 GLU A N 1
ATOM 688 C CA . GLU A 1 86 ? 21.056 -0.257 -2.628 1.00 98.06 86 GLU A CA 1
ATOM 689 C C . GLU A 1 86 ? 19.556 -0.193 -2.345 1.00 98.06 86 GLU A C 1
ATOM 691 O O . GLU A 1 86 ? 19.074 -0.883 -1.449 1.00 98.06 86 GLU A O 1
ATOM 696 N N . ASN A 1 87 ? 18.798 0.556 -3.149 1.00 98.25 87 ASN A N 1
ATOM 697 C CA . ASN A 1 87 ? 17.338 0.633 -3.032 1.00 98.25 87 ASN A CA 1
ATOM 698 C C . ASN A 1 87 ? 16.680 -0.746 -3.157 1.00 98.25 87 ASN A C 1
ATOM 700 O O . ASN A 1 87 ? 15.809 -1.101 -2.357 1.00 98.25 87 ASN A O 1
ATOM 704 N N . LYS A 1 88 ? 17.163 -1.569 -4.096 1.00 98.38 88 LYS A N 1
ATOM 705 C CA . LYS A 1 88 ? 16.728 -2.958 -4.255 1.00 98.38 88 LYS A CA 1
ATOM 706 C C . LYS A 1 88 ? 17.058 -3.816 -3.031 1.00 98.38 88 LYS A C 1
ATOM 708 O O . LYS A 1 88 ? 16.213 -4.598 -2.604 1.00 98.38 88 LYS A O 1
ATOM 713 N N . ALA A 1 89 ? 18.243 -3.667 -2.442 1.00 98.25 89 ALA A N 1
ATOM 714 C CA . ALA A 1 89 ? 18.626 -4.389 -1.229 1.00 98.25 89 ALA A CA 1
ATOM 715 C C . ALA A 1 89 ? 17.787 -3.971 -0.006 1.00 98.25 89 ALA A C 1
ATOM 717 O O . ALA A 1 89 ? 17.369 -4.831 0.770 1.00 98.25 89 ALA A O 1
ATOM 718 N N . ILE A 1 90 ? 17.499 -2.675 0.147 1.00 98.31 90 ILE A N 1
ATOM 719 C CA . ILE A 1 90 ? 16.624 -2.148 1.208 1.00 98.31 90 ILE A CA 1
ATOM 720 C C . ILE A 1 90 ? 15.204 -2.695 1.042 1.00 98.31 90 ILE A C 1
ATOM 722 O O . ILE A 1 90 ? 14.627 -3.195 2.009 1.00 98.31 90 ILE A O 1
ATOM 726 N N . PHE A 1 91 ? 14.675 -2.674 -0.186 1.00 98.56 91 PHE A N 1
ATOM 727 C CA . PHE A 1 91 ? 13.371 -3.250 -0.506 1.00 98.56 91 PHE A CA 1
ATOM 728 C C . PHE A 1 91 ? 13.310 -4.733 -0.122 1.00 98.56 91 PHE A C 1
ATOM 730 O O . PHE A 1 91 ? 12.425 -5.129 0.630 1.00 98.56 91 PHE A O 1
ATOM 737 N N . GLU A 1 92 ? 14.273 -5.546 -0.572 1.00 98.06 92 GLU A N 1
ATOM 738 C CA . GLU A 1 92 ? 14.324 -6.982 -0.256 1.00 98.06 92 GLU A CA 1
ATOM 739 C C . GLU A 1 92 ? 14.401 -7.225 1.256 1.00 98.06 92 GLU A C 1
ATOM 741 O O . GLU A 1 92 ? 13.713 -8.101 1.780 1.00 98.06 92 GLU A O 1
ATOM 746 N N . LYS A 1 93 ? 15.194 -6.431 1.984 1.00 98.00 93 LYS A N 1
ATOM 747 C CA . LYS A 1 93 ? 15.286 -6.524 3.444 1.00 98.00 93 LYS A CA 1
ATOM 748 C C . LYS A 1 93 ? 13.926 -6.277 4.104 1.00 98.00 93 LYS A C 1
ATOM 750 O O . LYS A 1 93 ? 13.457 -7.135 4.849 1.00 98.00 93 LYS A O 1
ATOM 755 N N . HIS A 1 94 ? 13.289 -5.142 3.821 1.00 96.69 94 HIS A N 1
ATOM 756 C CA . HIS A 1 94 ? 11.995 -4.778 4.415 1.00 96.69 94 HIS A CA 1
ATOM 757 C C . HIS A 1 94 ? 10.896 -5.773 4.023 1.00 96.69 94 HIS A C 1
ATOM 759 O O . HIS A 1 94 ? 10.108 -6.196 4.867 1.00 96.69 94 HIS A O 1
ATOM 765 N N . PHE A 1 95 ? 10.884 -6.211 2.763 1.00 97.06 95 PHE A N 1
ATOM 766 C CA . PHE A 1 95 ? 9.925 -7.188 2.257 1.00 97.06 95 PHE A CA 1
ATOM 767 C C . PHE A 1 95 ? 10.056 -8.549 2.957 1.00 97.06 95 PHE A C 1
ATOM 769 O O . PHE A 1 95 ? 9.056 -9.147 3.361 1.00 97.06 95 PHE A O 1
ATOM 776 N N . ASN A 1 96 ? 11.285 -9.037 3.142 1.00 95.62 96 ASN A N 1
ATOM 777 C CA . ASN A 1 96 ? 11.538 -10.294 3.847 1.00 95.62 96 ASN A CA 1
ATOM 778 C C . ASN A 1 96 ? 11.183 -10.185 5.335 1.00 95.62 96 ASN A C 1
ATOM 780 O O . ASN A 1 96 ? 10.613 -11.116 5.900 1.00 95.62 96 ASN A O 1
ATOM 784 N N . GLU A 1 97 ? 11.476 -9.049 5.974 1.00 93.62 97 GLU A N 1
ATOM 785 C CA . GLU A 1 97 ? 11.059 -8.797 7.355 1.00 93.62 97 GLU A CA 1
ATOM 786 C C . GLU A 1 97 ? 9.535 -8.828 7.507 1.00 93.62 97 GLU A C 1
ATOM 788 O O . GLU A 1 97 ? 9.042 -9.479 8.429 1.00 93.62 97 GLU A O 1
ATOM 793 N N . LEU A 1 98 ? 8.796 -8.167 6.609 1.00 92.00 98 LEU A N 1
ATOM 794 C CA . LEU A 1 98 ? 7.333 -8.197 6.582 1.00 92.00 98 LEU A CA 1
ATOM 795 C C . LEU A 1 98 ? 6.812 -9.626 6.414 1.00 92.00 98 LEU A C 1
ATOM 797 O O . LEU A 1 98 ? 6.013 -10.086 7.228 1.00 92.00 98 LEU A O 1
ATOM 801 N N . SER A 1 99 ? 7.302 -10.332 5.393 1.00 90.75 99 SER A N 1
ATOM 802 C CA . SER A 1 99 ? 6.855 -11.688 5.056 1.00 90.75 99 SER A CA 1
ATOM 803 C C . SER A 1 99 ? 7.083 -12.654 6.220 1.00 90.75 99 SER A C 1
ATOM 805 O O . SER A 1 99 ? 6.175 -13.379 6.613 1.00 90.75 99 SER A O 1
ATOM 807 N N . ASN A 1 100 ? 8.263 -12.604 6.849 1.00 88.12 100 ASN A N 1
ATOM 808 C CA . ASN A 1 100 ? 8.577 -13.436 8.011 1.00 88.12 100 ASN A CA 1
ATOM 809 C C . ASN A 1 100 ? 7.666 -13.116 9.195 1.00 88.12 100 ASN A C 1
ATOM 811 O O . ASN A 1 100 ? 7.101 -14.016 9.809 1.00 88.12 100 ASN A O 1
ATOM 815 N N . LYS A 1 101 ? 7.509 -11.827 9.513 1.00 83.62 101 LYS A N 1
ATOM 816 C CA . LYS A 1 101 ? 6.656 -11.365 10.611 1.00 83.62 101 LYS A CA 1
ATOM 817 C C . LYS A 1 101 ? 5.191 -11.764 10.413 1.00 83.62 101 LYS A C 1
ATOM 819 O O . LYS A 1 101 ? 4.535 -12.093 11.397 1.00 83.62 101 LYS A O 1
ATOM 824 N N . ALA A 1 102 ? 4.692 -11.736 9.180 1.00 79.94 102 ALA A N 1
ATOM 825 C CA . ALA A 1 102 ? 3.335 -12.156 8.848 1.00 79.94 102 ALA A CA 1
ATOM 826 C C . ALA A 1 102 ? 3.148 -13.672 9.039 1.00 79.94 102 ALA A C 1
ATOM 828 O O . ALA A 1 102 ? 2.167 -14.084 9.655 1.00 79.94 102 ALA A O 1
ATOM 829 N N . SER A 1 103 ? 4.122 -14.495 8.634 1.00 77.12 103 SER A N 1
ATOM 830 C CA . SER A 1 103 ? 4.089 -15.954 8.838 1.00 77.12 103 SER A CA 1
ATOM 831 C C . SER A 1 103 ? 4.004 -16.372 10.308 1.00 77.12 103 SER A C 1
ATOM 833 O O . SER A 1 103 ? 3.403 -17.392 10.627 1.00 77.12 103 SER A O 1
ATOM 835 N N . PHE A 1 104 ? 4.545 -15.578 11.237 1.00 68.19 104 PHE A N 1
ATOM 836 C CA . PHE A 1 104 ? 4.406 -15.877 12.666 1.00 68.19 104 PHE A CA 1
ATOM 837 C C . PHE A 1 104 ? 2.970 -15.710 13.187 1.00 68.19 104 PHE A C 1
ATOM 839 O O . PHE A 1 104 ? 2.594 -16.385 14.144 1.00 68.19 104 PHE A O 1
ATOM 846 N N . VAL A 1 105 ? 2.162 -14.848 12.560 1.00 66.56 105 VAL A N 1
ATOM 847 C CA . VAL A 1 105 ? 0.753 -14.622 12.932 1.00 66.56 105 VAL A CA 1
ATOM 848 C C . VAL A 1 105 ? -0.131 -15.800 12.499 1.00 66.56 105 VAL A C 1
ATOM 850 O O . VAL A 1 105 ? -1.167 -16.052 13.108 1.00 66.56 105 VAL A O 1
ATOM 853 N N . SER A 1 106 ? 0.289 -16.568 11.488 1.00 60.78 106 SER A N 1
ATOM 854 C CA . SER A 1 106 ? -0.513 -17.632 10.879 1.00 60.78 106 SER A CA 1
ATOM 855 C C . SER A 1 106 ? -0.314 -19.026 11.496 1.00 60.78 106 SER A C 1
ATOM 857 O O . SER A 1 106 ? -0.930 -19.983 11.031 1.00 60.78 106 SER A O 1
ATOM 859 N N . HIS A 1 107 ? 0.491 -19.187 12.554 1.00 54.09 107 HIS A N 1
ATOM 860 C CA . HIS A 1 107 ? 0.702 -20.485 13.213 1.00 54.09 107 HIS A CA 1
ATOM 861 C C . HIS A 1 107 ? -0.516 -20.929 14.054 1.00 54.09 107 HIS A C 1
ATOM 863 O O . HIS A 1 107 ? -0.519 -20.864 15.281 1.00 54.09 107 HIS A O 1
ATOM 869 N N . GLY A 1 108 ? -1.558 -21.420 13.382 1.00 53.88 108 GLY A N 1
ATOM 870 C CA . GLY A 1 108 ? -2.744 -22.041 13.974 1.00 53.88 108 GLY A CA 1
ATOM 871 C C . GLY A 1 108 ? -3.593 -22.755 12.916 1.00 53.88 108 GLY A C 1
ATOM 872 O O . GLY A 1 108 ? -3.456 -22.496 11.727 1.00 53.88 108 GLY A O 1
ATOM 873 N N . ALA A 1 109 ? -4.473 -23.670 13.330 1.00 54.69 109 ALA A N 1
ATOM 874 C CA . ALA A 1 109 ? -5.376 -24.407 12.431 1.00 54.69 109 ALA A CA 1
ATOM 875 C C . ALA A 1 109 ? -6.785 -23.775 12.334 1.00 54.69 109 ALA A C 1
ATOM 877 O O . ALA A 1 109 ? -7.761 -24.475 12.070 1.00 54.69 109 ALA A O 1
ATOM 878 N N . SER A 1 110 ? -6.913 -22.472 12.611 1.00 66.19 110 SER A N 1
ATOM 879 C CA . SER A 1 110 ? -8.188 -21.751 12.521 1.00 66.19 110 SER A CA 1
ATOM 880 C C . SER A 1 110 ? -8.431 -21.201 11.111 1.00 66.19 110 SER A C 1
ATOM 882 O O . SER A 1 110 ? -7.503 -21.006 10.329 1.00 66.19 110 SER A O 1
ATOM 884 N N . GLU A 1 111 ? -9.690 -20.906 10.791 1.00 65.25 111 GLU A N 1
ATOM 885 C CA . GLU A 1 111 ? -10.093 -20.263 9.531 1.00 65.25 111 GLU A CA 1
ATOM 886 C C . GLU A 1 111 ? -9.355 -18.931 9.291 1.00 65.25 111 GLU A C 1
ATOM 888 O O . GLU A 1 111 ? -8.880 -18.666 8.189 1.00 65.25 111 GLU A O 1
ATOM 893 N N . LEU A 1 112 ? -9.128 -18.160 10.360 1.00 65.88 112 LEU A N 1
ATOM 894 C CA . LEU A 1 112 ? -8.337 -16.927 10.334 1.00 65.88 112 LEU A CA 1
ATOM 895 C C . LEU A 1 112 ? -6.876 -17.172 9.914 1.00 65.88 112 LEU A C 1
ATOM 897 O O . LEU A 1 112 ? -6.300 -16.390 9.159 1.00 65.88 112 LEU A O 1
ATOM 901 N N . ALA A 1 113 ? -6.280 -18.281 10.359 1.00 68.50 113 ALA A N 1
ATOM 902 C CA . ALA A 1 113 ? -4.921 -18.645 9.980 1.00 68.50 113 ALA A CA 1
ATOM 903 C C . ALA A 1 113 ? -4.826 -19.056 8.502 1.00 68.50 113 ALA A C 1
ATOM 905 O O . ALA A 1 113 ? -3.837 -18.733 7.847 1.00 68.50 113 ALA A O 1
ATOM 906 N N . LEU A 1 114 ? -5.846 -19.720 7.944 1.00 71.38 114 LEU A N 1
ATOM 907 C CA . LEU A 1 114 ? -5.900 -20.037 6.510 1.00 71.38 114 LEU A CA 1
ATOM 908 C C . LEU A 1 114 ? -5.980 -18.770 5.651 1.00 71.38 114 LEU A C 1
ATOM 910 O O . LEU A 1 114 ? -5.297 -18.679 4.630 1.00 71.38 114 LEU A O 1
ATOM 914 N N . THR A 1 115 ? -6.774 -17.784 6.070 1.00 78.12 115 THR A N 1
ATOM 915 C CA . THR A 1 115 ? -6.843 -16.478 5.401 1.00 78.12 115 THR A CA 1
ATOM 916 C C . THR A 1 115 ? -5.495 -15.764 5.457 1.00 78.12 115 THR A C 1
ATOM 918 O O . THR A 1 115 ? -5.001 -15.327 4.420 1.00 78.12 115 THR A O 1
ATOM 921 N N . ALA A 1 116 ? -4.838 -15.741 6.620 1.00 78.38 116 ALA A N 1
ATOM 922 C CA . ALA A 1 116 ? -3.510 -15.145 6.768 1.00 78.38 116 ALA A CA 1
ATOM 923 C C . ALA A 1 116 ? -2.456 -15.795 5.851 1.00 78.38 116 ALA A C 1
ATOM 925 O O . ALA A 1 116 ? -1.676 -15.081 5.223 1.00 78.38 116 ALA A O 1
ATOM 926 N N . HIS A 1 117 ? -2.462 -17.126 5.704 1.00 83.31 117 HIS A N 1
ATOM 927 C CA . HIS A 1 117 ? -1.565 -17.813 4.763 1.00 83.31 117 HIS A CA 1
ATOM 928 C C . HIS A 1 117 ? -1.790 -17.365 3.314 1.00 83.31 117 HIS A C 1
ATOM 930 O O . HIS A 1 117 ? -0.822 -17.070 2.618 1.00 83.31 117 HIS A O 1
ATOM 936 N N . LYS A 1 118 ? -3.050 -17.241 2.871 1.00 88.38 118 LYS A N 1
ATOM 937 C CA . LYS A 1 118 ? -3.360 -16.761 1.512 1.00 88.38 118 LYS A CA 1
ATOM 938 C C . LYS A 1 118 ? -2.852 -15.343 1.269 1.00 88.38 118 LYS A C 1
ATOM 940 O O . LYS A 1 118 ? -2.328 -15.076 0.191 1.00 88.38 118 LYS A O 1
ATOM 945 N N . LEU A 1 119 ? -2.983 -14.453 2.256 1.00 89.69 119 LEU A N 1
ATOM 946 C CA . LEU A 1 119 ? -2.437 -13.098 2.149 1.00 89.69 119 LEU A CA 1
ATOM 947 C C . LEU A 1 119 ? -0.914 -13.145 1.978 1.00 89.69 119 LEU A C 1
ATOM 949 O O . LEU A 1 119 ? -0.370 -12.481 1.100 1.00 89.69 119 LEU A O 1
ATOM 953 N N . ILE A 1 120 ? -0.211 -13.955 2.773 1.00 91.56 120 ILE A N 1
ATOM 954 C CA . ILE A 1 120 ? 1.254 -14.075 2.696 1.00 91.56 120 ILE A CA 1
ATOM 955 C C . ILE A 1 120 ? 1.696 -14.632 1.339 1.00 91.56 120 ILE A C 1
ATOM 957 O O . ILE A 1 120 ? 2.600 -14.073 0.716 1.00 91.56 120 ILE A O 1
ATOM 961 N N . ASP A 1 121 ? 1.044 -15.689 0.855 1.00 93.00 121 ASP A N 1
ATOM 962 C CA . ASP A 1 121 ? 1.336 -16.268 -0.458 1.00 93.00 121 ASP A CA 1
ATOM 963 C C . ASP A 1 121 ? 1.139 -15.230 -1.570 1.00 93.00 121 ASP A C 1
ATOM 965 O O . ASP A 1 121 ? 1.994 -15.079 -2.448 1.00 93.00 121 ASP A O 1
ATOM 969 N N . GLU A 1 122 ? 0.051 -14.460 -1.503 1.00 95.12 122 GLU A N 1
ATOM 970 C CA . GLU A 1 122 ? -0.235 -13.402 -2.468 1.00 95.12 122 GLU A CA 1
ATOM 971 C C . GLU A 1 122 ? 0.777 -12.250 -2.384 1.00 95.12 122 GLU A C 1
ATOM 973 O O . GLU A 1 122 ? 1.199 -11.721 -3.417 1.00 95.12 122 GLU A O 1
ATOM 978 N N . LEU A 1 123 ? 1.247 -11.899 -1.183 1.00 95.12 123 LEU A N 1
ATOM 979 C CA . LEU A 1 123 ? 2.286 -10.885 -0.979 1.00 95.12 123 LEU A CA 1
ATOM 980 C C . LEU A 1 123 ? 3.577 -11.321 -1.667 1.00 95.12 123 LEU A C 1
ATOM 982 O O . LEU A 1 123 ? 4.138 -10.574 -2.470 1.00 95.12 123 LEU A O 1
ATOM 986 N N . ILE A 1 124 ? 4.025 -12.551 -1.402 1.00 96.00 124 ILE A N 1
ATOM 987 C CA . ILE A 1 124 ? 5.244 -13.118 -1.992 1.00 96.00 124 ILE A CA 1
ATOM 988 C C . ILE A 1 124 ? 5.113 -13.182 -3.514 1.00 96.00 124 ILE A C 1
ATOM 990 O O . ILE A 1 124 ? 6.017 -12.741 -4.233 1.00 96.00 124 ILE A O 1
ATOM 994 N N . ARG A 1 125 ? 3.973 -13.670 -4.020 1.00 96.69 125 ARG A N 1
ATOM 995 C CA . ARG A 1 125 ? 3.686 -13.761 -5.458 1.00 96.69 125 ARG A CA 1
ATOM 996 C C . ARG A 1 125 ? 3.760 -12.396 -6.140 1.00 96.69 125 ARG A C 1
ATOM 998 O O . ARG A 1 125 ? 4.292 -12.291 -7.247 1.00 96.69 125 ARG A O 1
ATOM 1005 N N . THR A 1 126 ? 3.266 -11.349 -5.483 1.00 97.62 126 THR A N 1
ATOM 1006 C CA . THR A 1 126 ? 3.185 -9.993 -6.043 1.00 97.62 126 THR A CA 1
ATOM 1007 C C . THR A 1 126 ? 4.382 -9.094 -5.719 1.00 97.62 126 THR A C 1
ATOM 1009 O O . THR A 1 126 ? 4.4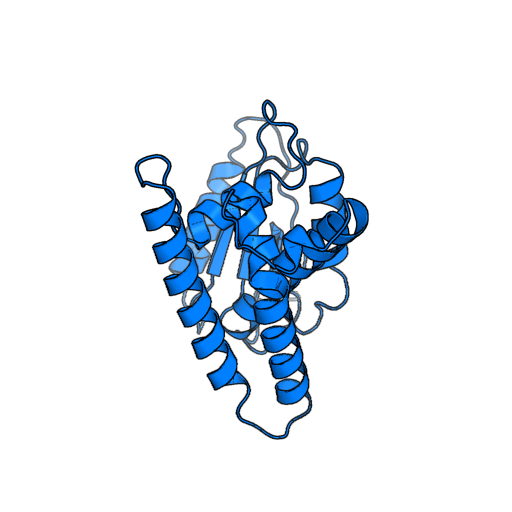15 -7.953 -6.180 1.00 97.62 126 THR A O 1
ATOM 1012 N N . LYS A 1 127 ? 5.440 -9.601 -5.063 1.00 98.12 127 LYS A N 1
ATOM 1013 C CA . LYS A 1 127 ? 6.668 -8.843 -4.728 1.00 98.12 127 LYS A CA 1
ATOM 1014 C C . LYS A 1 127 ? 7.192 -7.973 -5.873 1.00 98.12 127 LYS A C 1
ATOM 1016 O O . LYS A 1 127 ? 7.436 -6.782 -5.705 1.00 98.12 127 LYS A O 1
ATOM 1021 N N . SER A 1 128 ? 7.361 -8.570 -7.056 1.00 98.31 128 SER A N 1
ATOM 1022 C CA . SER A 1 128 ? 7.903 -7.857 -8.226 1.00 98.31 128 SER A CA 1
ATOM 1023 C C . SER A 1 128 ? 6.994 -6.742 -8.749 1.00 98.31 128 SER A C 1
ATOM 1025 O O . SER A 1 128 ? 7.479 -5.828 -9.403 1.00 98.31 128 SER A O 1
ATOM 1027 N N . ILE A 1 129 ? 5.695 -6.796 -8.445 1.00 98.31 129 ILE A N 1
ATOM 1028 C CA . ILE A 1 129 ? 4.729 -5.757 -8.805 1.00 98.31 129 ILE A CA 1
ATOM 1029 C C . ILE A 1 129 ? 4.928 -4.532 -7.909 1.00 98.31 129 ILE A C 1
ATOM 1031 O O . ILE A 1 129 ? 5.057 -3.424 -8.421 1.00 98.31 129 ILE A O 1
ATOM 1035 N N . LEU A 1 130 ? 5.041 -4.739 -6.588 1.00 97.94 130 LEU A N 1
ATOM 1036 C CA . LEU A 1 130 ? 5.365 -3.668 -5.634 1.00 97.94 130 LEU A CA 1
ATOM 1037 C C . LEU A 1 130 ? 6.718 -3.031 -5.952 1.00 97.94 130 LEU A C 1
ATOM 1039 O O . LEU A 1 130 ? 6.845 -1.811 -5.963 1.00 97.94 130 LEU A O 1
ATOM 1043 N N . GLY A 1 131 ? 7.724 -3.852 -6.260 1.00 97.88 131 GLY A N 1
ATOM 1044 C CA . GLY A 1 131 ? 9.035 -3.345 -6.646 1.00 97.88 131 GLY A CA 1
ATOM 1045 C C . GLY A 1 131 ? 9.002 -2.533 -7.946 1.00 97.88 131 GLY A C 1
ATOM 1046 O O . GLY A 1 131 ? 9.648 -1.492 -8.018 1.00 97.88 131 GLY A O 1
ATOM 1047 N N . ALA A 1 132 ? 8.200 -2.927 -8.940 1.00 97.25 132 ALA A N 1
ATOM 1048 C CA . ALA A 1 132 ? 8.089 -2.184 -10.195 1.00 97.25 132 ALA A CA 1
ATOM 1049 C C . ALA A 1 132 ? 7.492 -0.776 -10.015 1.00 97.25 132 ALA A C 1
ATOM 1051 O O . ALA A 1 132 ? 7.923 0.148 -10.703 1.00 97.25 132 ALA A O 1
ATOM 1052 N N . LEU A 1 133 ? 6.578 -0.578 -9.055 1.00 95.81 133 LEU A N 1
ATOM 1053 C CA . LEU A 1 133 ? 6.077 0.758 -8.676 1.00 95.81 133 LEU A CA 1
ATOM 1054 C C . LEU A 1 133 ? 7.183 1.672 -8.130 1.00 95.81 133 LEU A C 1
ATOM 1056 O O . LEU A 1 133 ? 7.082 2.893 -8.201 1.00 95.81 133 LEU A O 1
ATOM 1060 N N . LEU A 1 134 ? 8.256 1.077 -7.613 1.00 96.19 134 LEU A N 1
ATOM 1061 C CA . LEU A 1 134 ? 9.448 1.761 -7.116 1.00 96.19 134 LEU A CA 1
ATOM 1062 C C . LEU A 1 134 ? 10.574 1.815 -8.161 1.00 96.19 134 LEU A C 1
ATOM 1064 O O . LEU A 1 134 ? 11.683 2.246 -7.851 1.00 96.19 134 LEU A O 1
ATOM 1068 N N . GLY A 1 135 ? 10.317 1.366 -9.395 1.00 95.88 135 GLY A N 1
ATOM 1069 C CA . GLY A 1 135 ? 11.325 1.277 -10.453 1.00 95.88 135 GLY A CA 1
ATOM 1070 C C . GLY A 1 135 ? 12.350 0.156 -10.249 1.00 95.88 135 GLY A C 1
ATOM 1071 O O . GLY A 1 135 ? 13.439 0.207 -10.823 1.00 95.88 135 GLY A O 1
ATOM 1072 N N . LEU A 1 136 ? 12.030 -0.853 -9.434 1.00 97.75 136 LEU A N 1
ATOM 1073 C CA . LEU A 1 136 ? 12.873 -2.015 -9.165 1.00 97.75 136 LEU A CA 1
ATOM 1074 C C . LEU A 1 136 ? 12.404 -3.212 -9.997 1.00 97.75 136 LEU A C 1
ATOM 1076 O O . LEU A 1 136 ? 11.228 -3.569 -9.985 1.00 97.75 136 LEU A O 1
ATOM 1080 N N . TYR A 1 137 ? 13.339 -3.870 -10.685 1.00 97.25 137 TYR A N 1
ATOM 1081 C CA . TYR A 1 137 ? 13.027 -4.957 -11.616 1.00 97.25 137 TYR A CA 1
ATOM 1082 C C . TYR A 1 137 ? 13.864 -6.208 -11.345 1.00 97.25 137 TYR A C 1
ATOM 1084 O O . TYR A 1 137 ? 15.008 -6.135 -10.879 1.00 97.25 137 TYR A O 1
ATOM 1092 N N . TRP A 1 138 ? 13.287 -7.370 -11.646 1.00 96.81 138 TRP A N 1
ATOM 1093 C CA . TRP A 1 138 ? 13.923 -8.683 -11.552 1.00 96.81 138 TRP A CA 1
ATOM 1094 C C . TRP A 1 138 ? 13.613 -9.467 -12.823 1.00 96.81 138 TRP A C 1
ATOM 1096 O O . TRP A 1 138 ? 12.452 -9.517 -13.236 1.00 96.81 138 TRP A O 1
ATOM 1106 N N . SER A 1 139 ? 14.644 -10.107 -13.370 1.00 96.12 139 SER A N 1
ATOM 1107 C CA . SER A 1 139 ? 14.527 -11.000 -14.517 1.00 96.12 139 SER A CA 1
ATOM 1108 C C . SER A 1 139 ? 13.618 -12.184 -14.204 1.00 96.12 139 SER A C 1
ATOM 1110 O O . SER A 1 139 ? 13.640 -12.701 -13.084 1.00 96.12 139 SER A O 1
ATOM 1112 N N . ASP A 1 140 ? 12.818 -12.595 -15.186 1.00 95.38 140 ASP A N 1
ATOM 1113 C CA . ASP A 1 140 ? 11.852 -13.692 -15.084 1.00 95.38 140 ASP A CA 1
ATOM 1114 C C . ASP A 1 140 ? 10.871 -13.509 -13.915 1.00 95.38 140 ASP A C 1
ATOM 1116 O O . ASP A 1 140 ? 10.413 -14.466 -13.279 1.00 95.38 140 ASP A O 1
ATOM 1120 N N . SER A 1 141 ? 10.529 -12.262 -13.599 1.00 97.38 141 SER A N 1
ATOM 1121 C CA . SER A 1 141 ? 9.562 -11.949 -12.549 1.00 97.38 141 SER A CA 1
ATOM 1122 C C . SER A 1 141 ? 8.116 -12.032 -13.036 1.00 97.38 141 SER A C 1
ATOM 1124 O O . SER A 1 141 ? 7.832 -12.075 -14.234 1.00 97.38 141 SER A O 1
ATOM 1126 N N . LEU A 1 142 ? 7.165 -12.044 -12.093 1.00 97.25 142 LEU A N 1
ATOM 1127 C CA . LEU A 1 142 ? 5.744 -11.952 -12.432 1.00 97.25 142 LEU A CA 1
ATOM 1128 C C . LEU A 1 142 ? 5.464 -10.674 -13.235 1.00 97.25 142 LEU A C 1
ATOM 1130 O O . LEU A 1 142 ? 4.773 -10.743 -14.245 1.00 97.25 142 LEU A O 1
ATOM 1134 N N . TYR A 1 143 ? 6.033 -9.539 -12.820 1.00 97.69 143 TYR A N 1
ATOM 1135 C CA . TYR A 1 143 ? 5.858 -8.264 -13.513 1.00 97.69 143 TYR A CA 1
ATOM 1136 C C . TYR A 1 143 ? 6.296 -8.325 -14.988 1.00 97.69 143 TYR A C 1
ATOM 1138 O O . TYR A 1 143 ? 5.561 -7.868 -15.865 1.00 97.69 143 TYR A O 1
ATOM 1146 N N . GLU A 1 144 ? 7.458 -8.924 -15.278 1.00 96.94 144 GLU A N 1
ATOM 1147 C CA . GLU A 1 144 ? 7.972 -9.046 -16.652 1.00 96.94 144 GLU A CA 1
ATOM 1148 C C . GLU A 1 144 ? 7.084 -9.922 -17.542 1.00 96.94 144 GLU A C 1
ATOM 1150 O O . GLU A 1 144 ? 6.890 -9.596 -18.711 1.00 96.94 144 GLU A O 1
ATOM 1155 N N . ARG A 1 145 ? 6.502 -10.993 -16.986 1.00 97.00 145 ARG A N 1
ATOM 1156 C CA . ARG A 1 145 ? 5.638 -11.929 -17.725 1.00 97.00 145 ARG A CA 1
ATOM 1157 C C . ARG A 1 145 ? 4.231 -11.403 -18.009 1.00 97.00 145 ARG A C 1
ATOM 1159 O O . ARG A 1 145 ? 3.558 -11.943 -18.883 1.00 97.00 145 ARG A O 1
ATOM 1166 N N . LEU A 1 146 ? 3.761 -10.420 -17.246 1.00 97.31 146 LEU A N 1
ATOM 1167 C CA . LEU A 1 146 ? 2.413 -9.874 -17.386 1.00 97.31 146 LEU A CA 1
ATOM 1168 C C . LEU A 1 146 ? 2.346 -8.798 -18.474 1.00 97.31 146 LEU A C 1
ATOM 1170 O O . LEU A 1 146 ? 3.263 -7.990 -18.640 1.00 97.31 146 LEU A O 1
ATOM 1174 N N . ASP A 1 147 ? 1.208 -8.756 -19.161 1.00 96.69 147 ASP A N 1
ATOM 1175 C CA . ASP A 1 147 ? 0.817 -7.668 -20.051 1.00 96.69 147 ASP A CA 1
ATOM 1176 C C . ASP A 1 147 ? 0.342 -6.434 -19.256 1.00 96.69 147 ASP A C 1
ATOM 1178 O O . ASP A 1 147 ? 0.297 -6.436 -18.024 1.00 96.69 147 ASP A O 1
ATOM 1182 N N . GLY A 1 148 ? -0.027 -5.355 -19.953 1.00 93.88 148 GLY A N 1
ATOM 1183 C CA . GLY A 1 148 ? -0.458 -4.108 -19.307 1.00 93.88 148 GLY A CA 1
ATOM 1184 C C . GLY A 1 148 ? -1.653 -4.293 -18.365 1.00 93.88 148 GLY A C 1
ATOM 1185 O O . GLY A 1 148 ? -1.627 -3.799 -17.238 1.00 93.88 148 GLY A O 1
ATOM 1186 N N . LYS A 1 149 ? -2.664 -5.066 -18.785 1.00 95.44 149 LYS A N 1
ATOM 1187 C CA . LYS A 1 149 ? -3.844 -5.360 -17.958 1.00 95.44 149 LYS A CA 1
ATOM 1188 C C . LYS A 1 149 ? -3.483 -6.230 -16.755 1.00 95.44 149 LYS A C 1
ATOM 1190 O O . LYS A 1 149 ? -3.927 -5.958 -15.643 1.00 95.44 149 LYS A O 1
ATOM 1195 N N . GLY A 1 150 ? -2.653 -7.253 -16.960 1.00 96.75 150 GLY A N 1
ATOM 1196 C CA . GLY A 1 150 ? -2.142 -8.092 -15.885 1.00 96.75 150 GLY A CA 1
ATOM 1197 C C . GLY A 1 150 ? -1.383 -7.281 -14.840 1.00 96.75 150 GLY A C 1
ATOM 1198 O O . GLY A 1 150 ? -1.652 -7.433 -13.649 1.00 96.75 150 GLY A O 1
ATOM 1199 N N . ARG A 1 151 ? -0.484 -6.384 -15.264 1.00 96.88 151 ARG A N 1
ATOM 1200 C CA . ARG A 1 151 ? 0.261 -5.490 -14.361 1.00 96.88 151 ARG A CA 1
ATOM 1201 C C . ARG A 1 151 ? -0.680 -4.598 -13.562 1.00 96.88 151 ARG A C 1
ATOM 1203 O O . ARG A 1 151 ? -0.569 -4.576 -12.346 1.00 96.88 151 ARG A O 1
ATOM 1210 N N . TYR A 1 152 ? -1.637 -3.956 -14.227 1.00 95.62 152 TYR A N 1
ATOM 1211 C CA . TYR A 1 152 ? -2.629 -3.089 -13.589 1.00 95.62 152 TYR A CA 1
ATOM 1212 C C . TYR A 1 152 ? -3.416 -3.807 -12.482 1.00 95.62 152 TYR A C 1
ATOM 1214 O O . TYR A 1 152 ? -3.405 -3.385 -11.327 1.00 95.62 152 TYR A O 1
ATOM 1222 N N . ASN A 1 153 ? -4.020 -4.953 -12.807 1.00 95.50 153 ASN A N 1
ATOM 1223 C CA . ASN A 1 153 ? -4.818 -5.718 -11.848 1.00 95.50 153 ASN A CA 1
ATOM 1224 C C . ASN A 1 153 ? -3.970 -6.237 -10.679 1.00 95.50 153 ASN A C 1
ATOM 1226 O O . ASN A 1 153 ? -4.404 -6.211 -9.529 1.00 95.50 153 ASN A O 1
ATOM 1230 N N . ASN A 1 154 ? -2.747 -6.704 -10.960 1.00 97.31 154 ASN A N 1
ATOM 1231 C CA . ASN A 1 154 ? -1.855 -7.174 -9.903 1.00 97.31 154 ASN A CA 1
ATOM 1232 C C . ASN A 1 154 ? -1.327 -6.015 -9.047 1.00 97.31 154 ASN A C 1
ATOM 1234 O O . ASN A 1 154 ? -1.029 -6.247 -7.885 1.00 97.31 154 ASN A O 1
ATOM 1238 N N . THR A 1 155 ? -1.223 -4.789 -9.569 1.00 97.25 155 THR A N 1
ATOM 1239 C CA . THR A 1 155 ? -0.858 -3.606 -8.776 1.00 97.25 155 THR A CA 1
ATOM 1240 C C . THR A 1 155 ? -1.914 -3.311 -7.717 1.00 97.25 155 THR A C 1
ATOM 1242 O O . THR A 1 155 ? -1.565 -3.178 -6.544 1.00 97.25 155 THR A O 1
ATOM 1245 N N . ILE A 1 156 ? -3.194 -3.287 -8.106 1.00 95.88 156 ILE A N 1
ATOM 1246 C CA . ILE A 1 156 ? -4.312 -3.102 -7.167 1.00 95.88 156 ILE A CA 1
ATOM 1247 C C . ILE A 1 156 ? -4.284 -4.199 -6.098 1.00 95.88 156 ILE A C 1
ATOM 1249 O O . ILE A 1 156 ? -4.279 -3.900 -4.903 1.00 95.88 156 ILE A O 1
ATOM 1253 N N . ALA A 1 157 ? -4.189 -5.464 -6.522 1.00 94.88 157 ALA A N 1
ATOM 1254 C CA . ALA A 1 157 ? -4.143 -6.603 -5.607 1.00 94.88 157 ALA A CA 1
ATOM 1255 C C . ALA A 1 157 ? -2.943 -6.538 -4.647 1.00 94.88 157 ALA A C 1
ATOM 1257 O O . ALA A 1 157 ? -3.107 -6.757 -3.451 1.00 94.88 157 ALA A O 1
ATOM 1258 N N . ALA A 1 158 ? -1.753 -6.190 -5.142 1.00 96.94 158 ALA A N 1
ATOM 1259 C CA . ALA A 1 158 ? -0.531 -6.148 -4.345 1.00 96.94 158 ALA A CA 1
ATOM 1260 C C . ALA A 1 158 ? -0.578 -5.073 -3.252 1.00 96.94 158 ALA A C 1
ATOM 1262 O O . ALA A 1 158 ? -0.205 -5.340 -2.109 1.00 96.94 158 ALA A O 1
ATOM 1263 N N . ILE A 1 159 ? -1.048 -3.866 -3.586 1.00 96.12 159 ILE A N 1
ATOM 1264 C CA . ILE A 1 159 ? -1.161 -2.762 -2.624 1.00 96.12 159 ILE A CA 1
ATOM 1265 C C . ILE A 1 159 ? -2.252 -3.066 -1.593 1.00 96.12 159 ILE A C 1
ATOM 1267 O O . ILE A 1 159 ? -2.014 -2.898 -0.397 1.00 96.12 159 ILE A O 1
ATOM 1271 N N . LYS A 1 160 ? -3.414 -3.572 -2.033 1.00 94.50 160 LYS A N 1
ATOM 1272 C CA . LYS A 1 160 ? -4.475 -4.024 -1.122 1.00 94.50 160 LYS A CA 1
ATOM 1273 C C . LYS A 1 160 ? -3.945 -5.065 -0.149 1.00 94.50 160 LYS A C 1
ATOM 1275 O O . LYS A 1 160 ? -4.044 -4.885 1.058 1.00 94.50 160 LYS A O 1
ATOM 1280 N N . ASN A 1 161 ? -3.315 -6.111 -0.665 1.00 94.44 161 ASN A N 1
ATOM 1281 C CA . ASN A 1 161 ? -2.797 -7.199 0.148 1.00 94.44 161 ASN A CA 1
ATOM 1282 C C . ASN A 1 161 ? -1.706 -6.742 1.136 1.00 94.44 161 ASN A C 1
ATOM 1284 O O . ASN A 1 161 ? -1.684 -7.206 2.274 1.00 94.44 161 ASN A O 1
ATOM 1288 N N . LEU A 1 162 ? -0.851 -5.786 0.749 1.00 95.38 162 LEU A N 1
ATOM 1289 C CA . LEU A 1 162 ? 0.116 -5.158 1.656 1.00 95.38 162 LEU A CA 1
ATOM 1290 C C . LEU A 1 162 ? -0.577 -4.461 2.839 1.00 95.38 162 LEU A C 1
ATOM 1292 O O . LEU A 1 162 ? -0.197 -4.690 3.986 1.00 95.38 162 LEU A O 1
ATOM 1296 N N . LEU A 1 163 ? -1.604 -3.649 2.574 1.00 93.25 163 LEU A N 1
ATOM 1297 C CA . LEU A 1 163 ? -2.355 -2.946 3.620 1.00 93.25 163 LEU A CA 1
ATOM 1298 C C . LEU A 1 163 ? -3.116 -3.916 4.534 1.00 93.25 163 LEU A C 1
ATOM 1300 O O . LEU A 1 163 ? -3.126 -3.719 5.749 1.00 93.25 163 LEU A O 1
ATOM 1304 N N . LEU A 1 164 ? -3.684 -4.993 3.983 1.00 91.62 164 LEU A N 1
ATOM 1305 C CA . LEU A 1 164 ? -4.343 -6.035 4.777 1.00 91.62 164 LEU A CA 1
ATOM 1306 C C . LEU A 1 164 ? -3.356 -6.734 5.715 1.00 91.62 164 LEU A C 1
ATOM 1308 O O . LEU A 1 164 ? -3.624 -6.836 6.910 1.00 91.62 164 LEU A O 1
ATOM 1312 N N . ILE A 1 165 ? -2.184 -7.137 5.219 1.00 90.81 165 ILE A N 1
ATOM 1313 C CA . ILE A 1 165 ? -1.149 -7.771 6.049 1.00 90.81 165 ILE A CA 1
ATOM 1314 C C . ILE A 1 165 ? -0.660 -6.831 7.150 1.00 90.81 165 ILE A C 1
ATOM 1316 O O . ILE A 1 165 ? -0.480 -7.266 8.289 1.00 90.81 165 ILE A O 1
ATOM 1320 N N . GLU A 1 166 ? -0.460 -5.550 6.840 1.00 90.75 166 GLU A N 1
ATOM 1321 C CA . GLU A 1 166 ? -0.114 -4.555 7.855 1.00 90.75 166 GLU A CA 1
ATOM 1322 C C . GLU A 1 166 ? -1.219 -4.415 8.903 1.00 90.75 166 GLU A C 1
ATOM 1324 O O . GLU A 1 166 ? -0.922 -4.439 10.097 1.00 90.75 166 GLU A O 1
ATOM 1329 N N . SER A 1 167 ? -2.487 -4.390 8.487 1.00 88.38 167 SER A N 1
ATOM 1330 C CA . SER A 1 167 ? -3.627 -4.292 9.406 1.00 88.38 167 SER A CA 1
ATOM 1331 C C . SER A 1 167 ? -3.767 -5.502 10.341 1.00 88.38 167 SER A C 1
ATOM 1333 O O . SER A 1 167 ? -4.120 -5.343 11.511 1.00 88.38 167 SER A O 1
ATOM 1335 N N . CYS A 1 168 ? -3.386 -6.703 9.885 1.00 85.12 168 CYS A N 1
ATOM 1336 C CA . CYS A 1 168 ? -3.300 -7.891 10.741 1.00 85.12 168 CYS A CA 1
ATOM 1337 C C . CYS A 1 168 ? -2.218 -7.763 11.822 1.00 85.12 168 CYS A C 1
ATOM 1339 O O . CYS A 1 168 ? -2.291 -8.429 12.855 1.00 85.12 168 CYS A O 1
ATOM 1341 N N . ARG A 1 169 ? -1.185 -6.947 11.583 1.00 84.06 169 ARG A N 1
ATOM 1342 C CA . ARG A 1 169 ? -0.081 -6.721 12.524 1.00 84.06 169 ARG A CA 1
ATOM 1343 C C . ARG A 1 169 ? -0.351 -5.570 13.476 1.00 84.06 169 ARG A C 1
ATOM 1345 O O . ARG A 1 169 ? 0.116 -5.633 14.606 1.00 84.06 169 ARG A O 1
ATOM 1352 N N . GLN A 1 170 ? -1.012 -4.518 13.001 1.00 86.12 170 GLN A N 1
ATOM 1353 C CA . GLN A 1 170 ? -1.415 -3.325 13.745 1.00 86.12 170 GLN A CA 1
ATOM 1354 C C . GLN A 1 170 ? -2.490 -2.551 13.006 1.00 86.12 170 GLN A C 1
ATOM 1356 O O . GLN A 1 170 ? -2.416 -2.500 11.787 1.00 86.12 170 GLN A O 1
ATOM 1361 N N . PRO A 1 171 ? -3.470 -1.943 13.707 1.00 89.56 171 PRO A N 1
ATOM 1362 C CA . PRO A 1 171 ? -4.457 -1.110 13.039 1.00 89.56 171 PRO A CA 1
ATOM 1363 C C . PRO A 1 171 ? -3.784 -0.096 12.115 1.00 89.56 171 PRO A C 1
ATOM 1365 O O . PRO A 1 171 ? -2.762 0.494 12.476 1.00 89.56 171 PRO A O 1
ATOM 1368 N N . VAL A 1 172 ? -4.344 0.079 10.923 1.00 92.12 172 VAL A N 1
ATOM 1369 C CA . VAL A 1 172 ? -3.800 0.953 9.884 1.00 92.12 172 VAL A CA 1
ATOM 1370 C C . VAL A 1 172 ? -4.714 2.153 9.717 1.00 92.12 172 VAL A C 1
ATOM 1372 O O . VAL A 1 172 ? -5.911 2.005 9.488 1.00 92.12 172 VAL A O 1
ATOM 1375 N N . ILE A 1 173 ? -4.133 3.345 9.777 1.00 93.62 173 ILE A N 1
ATOM 1376 C CA . ILE A 1 173 ? -4.735 4.563 9.249 1.00 93.62 173 ILE A CA 1
ATOM 1377 C C . ILE A 1 173 ? -4.029 4.885 7.938 1.00 93.62 173 ILE A C 1
ATOM 1379 O O . ILE A 1 173 ? -2.820 5.121 7.922 1.00 93.62 173 ILE A O 1
ATOM 1383 N N . PHE A 1 174 ? -4.785 4.874 6.845 1.00 93.88 174 PHE A N 1
ATOM 1384 C CA . PHE A 1 174 ? -4.319 5.287 5.530 1.00 93.88 174 PHE A CA 1
ATOM 1385 C C . PHE A 1 174 ? -4.827 6.703 5.254 1.00 93.88 174 PHE A C 1
ATOM 1387 O O . PHE A 1 174 ? -6.013 6.904 5.010 1.00 93.88 174 PHE A O 1
ATOM 1394 N N . HIS A 1 175 ? -3.930 7.677 5.357 1.00 94.00 175 HIS A N 1
ATOM 1395 C CA . HIS A 1 175 ? -4.210 9.092 5.163 1.00 94.00 175 HIS A CA 1
ATOM 1396 C C . HIS A 1 175 ? -3.916 9.492 3.721 1.00 94.00 175 HIS A C 1
ATOM 1398 O O . HIS A 1 175 ? -2.766 9.425 3.281 1.00 94.00 175 HIS A O 1
ATOM 1404 N N . LEU A 1 176 ? -4.950 9.910 3.001 1.00 91.50 176 LEU A N 1
ATOM 1405 C CA . LEU A 1 176 ? -4.872 10.340 1.618 1.00 91.50 176 LEU A CA 1
ATOM 1406 C C . LEU A 1 176 ? -5.053 11.854 1.525 1.00 91.50 176 LEU A C 1
ATOM 1408 O O . LEU A 1 176 ? -6.163 12.381 1.623 1.00 91.50 176 LEU A O 1
ATOM 1412 N N . GLU A 1 177 ? -3.955 12.559 1.285 1.00 88.06 177 GLU A N 1
ATOM 1413 C CA . GLU A 1 177 ? -4.005 14.005 1.111 1.00 88.06 177 GLU A CA 1
ATOM 1414 C C . GLU A 1 177 ? -4.483 14.381 -0.289 1.00 88.06 177 GLU A C 1
ATOM 1416 O O . GLU A 1 177 ? -4.251 13.665 -1.262 1.00 88.06 177 GLU A O 1
ATOM 1421 N N . ASP A 1 178 ? -5.175 15.521 -0.363 1.00 84.94 178 ASP A N 1
ATOM 1422 C CA . ASP A 1 178 ? -5.544 16.176 -1.616 1.00 84.94 178 ASP A CA 1
ATOM 1423 C C . ASP A 1 178 ? -6.271 15.273 -2.633 1.00 84.94 178 ASP A C 1
ATOM 142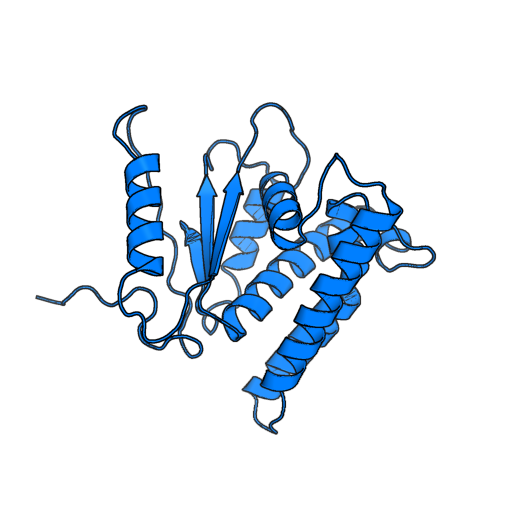5 O O . ASP A 1 178 ? -6.159 15.427 -3.844 1.00 84.94 178 ASP A O 1
ATOM 1429 N N . SER A 1 179 ? -7.151 14.404 -2.126 1.00 79.44 179 SER A N 1
ATOM 1430 C CA . SER A 1 179 ? -7.938 13.415 -2.888 1.00 79.44 179 SER A CA 1
ATOM 1431 C C . SER A 1 179 ? -8.683 13.919 -4.140 1.00 79.44 179 SER A C 1
ATOM 1433 O O . SER A 1 179 ? -9.034 13.126 -5.012 1.00 79.44 179 SER A O 1
ATOM 1435 N N . HIS A 1 180 ? -8.908 15.227 -4.275 1.00 80.12 180 HIS A N 1
ATOM 1436 C CA . HIS A 1 180 ? -9.45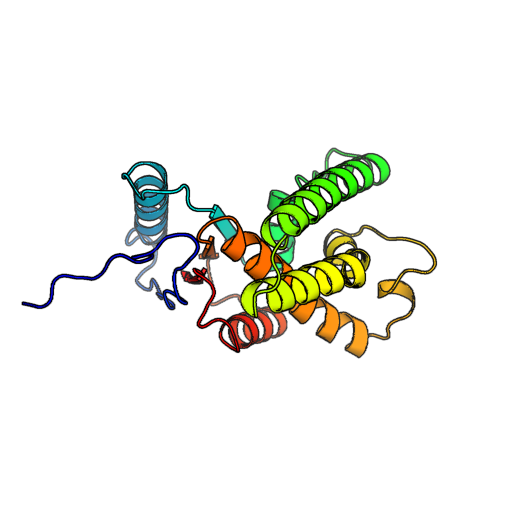0 15.841 -5.488 1.00 80.12 180 HIS A CA 1
ATOM 1437 C C . HIS A 1 180 ? -8.516 15.728 -6.707 1.00 80.12 180 HIS A C 1
ATOM 1439 O O . HIS A 1 180 ? -8.991 15.844 -7.836 1.00 80.12 180 HIS A O 1
ATOM 1445 N N . TRP A 1 181 ? -7.227 15.453 -6.495 1.00 83.38 181 TRP A N 1
ATOM 1446 C CA . TRP A 1 181 ? -6.227 15.189 -7.535 1.00 83.38 181 TRP A CA 1
ATOM 1447 C C . TRP A 1 181 ? -5.984 13.698 -7.795 1.00 83.38 181 TRP A C 1
ATOM 1449 O O . TRP A 1 181 ? -5.037 13.346 -8.499 1.00 83.38 181 TRP A O 1
ATOM 1459 N N . LEU A 1 182 ? -6.808 12.801 -7.244 1.00 84.12 182 LEU A N 1
ATOM 1460 C CA . LEU A 1 182 ? -6.660 11.371 -7.501 1.00 84.12 182 LEU A CA 1
ATOM 1461 C C . LEU A 1 182 ? -6.792 11.040 -8.988 1.00 84.12 182 LEU A C 1
ATOM 1463 O O . LEU A 1 182 ? -7.790 11.361 -9.635 1.00 84.12 182 LEU A O 1
ATOM 1467 N N . ASP A 1 183 ? -5.818 10.294 -9.503 1.00 86.50 183 ASP A N 1
ATOM 1468 C CA . ASP A 1 183 ? -5.945 9.648 -10.800 1.00 86.50 183 ASP A CA 1
ATOM 1469 C C . ASP A 1 183 ? -6.976 8.504 -10.754 1.00 86.50 183 ASP A C 1
ATOM 1471 O O . ASP A 1 183 ? -7.288 7.939 -9.700 1.00 86.50 183 ASP A O 1
ATOM 1475 N N . THR A 1 184 ? -7.503 8.131 -11.923 1.00 88.25 184 THR A N 1
ATOM 1476 C CA . THR A 1 184 ? -8.537 7.091 -12.043 1.00 88.25 184 THR A CA 1
ATOM 1477 C C . THR A 1 184 ? -8.100 5.751 -11.449 1.00 88.25 184 THR A C 1
ATOM 1479 O O . THR A 1 184 ? -8.916 5.068 -10.832 1.00 88.25 184 THR A O 1
ATOM 1482 N N . ALA A 1 185 ? -6.823 5.384 -11.594 1.00 89.88 185 ALA A N 1
ATOM 1483 C CA . ALA A 1 185 ? -6.318 4.112 -11.094 1.00 89.88 185 ALA A CA 1
ATOM 1484 C C . ALA A 1 185 ? -6.235 4.108 -9.562 1.00 89.88 185 ALA A C 1
ATOM 1486 O O . ALA A 1 185 ? -6.626 3.137 -8.913 1.00 89.88 185 ALA A O 1
ATOM 1487 N N . SER A 1 186 ? -5.807 5.224 -8.970 1.00 90.94 186 SER A N 1
ATOM 1488 C CA . SER A 1 186 ? -5.828 5.413 -7.519 1.00 90.94 186 SER A CA 1
ATOM 1489 C C . SER A 1 186 ? -7.243 5.370 -6.942 1.00 90.94 186 SER A C 1
ATOM 1491 O O . SER A 1 186 ? -7.457 4.738 -5.909 1.00 90.94 186 SER A O 1
ATOM 1493 N N . HIS A 1 187 ? -8.228 5.971 -7.619 1.00 89.75 187 HIS A N 1
ATOM 1494 C CA . HIS A 1 187 ? -9.630 5.889 -7.197 1.00 89.75 187 HIS A CA 1
ATOM 1495 C C . HIS A 1 187 ? -10.159 4.445 -7.228 1.00 89.75 187 HIS A C 1
ATOM 1497 O O . HIS A 1 187 ? -10.832 3.999 -6.294 1.00 89.75 187 HIS A O 1
ATOM 1503 N N . GLU A 1 188 ? -9.852 3.687 -8.286 1.00 92.31 188 GLU A N 1
ATOM 1504 C CA . GLU A 1 188 ? -10.230 2.272 -8.384 1.00 92.31 188 GLU A CA 1
ATOM 1505 C C . GLU A 1 188 ? -9.597 1.440 -7.264 1.00 92.31 188 GLU A C 1
ATOM 1507 O O . GLU A 1 188 ? -10.260 0.577 -6.687 1.00 92.31 188 GLU A O 1
ATOM 1512 N N . LEU A 1 189 ? -8.344 1.727 -6.909 1.00 91.75 189 LEU A N 1
ATOM 1513 C CA . LEU A 1 189 ? -7.651 1.056 -5.816 1.00 91.75 189 LEU A CA 1
ATOM 1514 C C . LEU A 1 189 ? -8.319 1.340 -4.463 1.00 91.75 189 LEU A C 1
ATOM 1516 O O . LEU A 1 189 ? -8.599 0.396 -3.729 1.00 91.75 189 LEU A O 1
ATOM 1520 N N . ILE A 1 190 ? -8.639 2.603 -4.154 1.00 89.62 190 ILE A N 1
ATOM 1521 C CA . ILE A 1 190 ? -9.380 2.964 -2.929 1.00 89.62 190 ILE A CA 1
ATOM 1522 C C . ILE A 1 190 ? -10.741 2.262 -2.882 1.00 89.62 190 ILE A C 1
ATOM 1524 O O . ILE A 1 190 ? -11.123 1.735 -1.842 1.00 89.62 190 ILE A O 1
ATOM 1528 N N . THR A 1 191 ? -11.444 2.187 -4.013 1.00 89.31 191 THR A N 1
ATOM 1529 C CA . THR A 1 191 ? -12.723 1.462 -4.097 1.00 89.31 191 THR A CA 1
ATOM 1530 C C . THR A 1 191 ? -12.524 -0.031 -3.805 1.00 89.31 191 THR A C 1
ATOM 1532 O O . THR A 1 191 ? -13.202 -0.597 -2.954 1.00 89.31 191 THR A O 1
ATOM 1535 N N . ASN A 1 192 ? -11.515 -0.657 -4.417 1.00 89.62 192 ASN A N 1
ATOM 1536 C CA . ASN A 1 192 ? -11.181 -2.062 -4.163 1.00 89.62 192 ASN A CA 1
ATOM 1537 C C . ASN A 1 192 ? -10.735 -2.320 -2.714 1.00 89.62 192 ASN A C 1
ATOM 1539 O O . ASN A 1 192 ? -10.909 -3.433 -2.217 1.00 89.62 192 ASN A O 1
ATOM 1543 N N . LEU A 1 193 ? -10.140 -1.336 -2.030 1.00 84.31 193 LEU A N 1
ATOM 1544 C CA . LEU A 1 193 ? -9.780 -1.435 -0.610 1.00 84.31 193 LEU A CA 1
ATOM 1545 C C . LEU A 1 193 ? -10.998 -1.476 0.310 1.00 84.31 193 LEU A C 1
ATOM 1547 O O . LEU A 1 193 ? -10.872 -1.947 1.434 1.00 84.31 193 LEU A O 1
ATOM 1551 N N . THR A 1 194 ? -12.160 -0.994 -0.124 1.00 81.00 194 THR A N 1
ATOM 1552 C CA . THR A 1 194 ? -13.388 -1.096 0.680 1.00 81.00 194 THR A CA 1
ATOM 1553 C C . THR A 1 194 ? -14.097 -2.440 0.526 1.00 81.00 194 THR A C 1
ATOM 1555 O O . THR A 1 194 ? -14.921 -2.789 1.364 1.00 81.00 194 THR A O 1
ATOM 1558 N N . ASP A 1 195 ? -13.743 -3.223 -0.494 1.00 83.88 195 ASP A N 1
ATOM 1559 C CA . ASP A 1 195 ? -14.298 -4.560 -0.704 1.00 83.88 195 ASP A CA 1
ATOM 1560 C C . ASP A 1 195 ? -13.559 -5.596 0.158 1.00 83.88 195 ASP A C 1
ATOM 1562 O O . ASP A 1 195 ? -12.331 -5.585 0.227 1.00 83.88 195 ASP A O 1
ATOM 1566 N N . ASP A 1 196 ? -14.272 -6.545 0.764 1.00 78.00 196 ASP A N 1
ATOM 1567 C CA . ASP A 1 196 ? -13.700 -7.660 1.543 1.00 78.00 196 ASP A CA 1
ATOM 1568 C C . ASP A 1 196 ? -12.755 -7.242 2.695 1.00 78.00 196 ASP A C 1
ATOM 1570 O O . ASP A 1 196 ? -11.833 -7.982 3.050 1.00 78.00 196 ASP A O 1
ATOM 1574 N N . THR A 1 197 ? -12.953 -6.055 3.284 1.00 81.12 197 THR A N 1
ATOM 1575 C CA . THR A 1 197 ? -12.099 -5.534 4.369 1.00 81.12 197 THR A CA 1
ATOM 1576 C C . THR A 1 197 ? -12.746 -5.502 5.748 1.00 81.12 197 THR A C 1
ATOM 1578 O O . THR A 1 197 ? -12.102 -5.080 6.705 1.00 81.12 197 THR A O 1
ATOM 1581 N N . ASP A 1 198 ? -13.962 -6.035 5.886 1.00 80.31 198 ASP A N 1
ATOM 1582 C CA . ASP A 1 198 ? -14.759 -6.005 7.121 1.00 80.31 198 ASP A CA 1
ATOM 1583 C C . ASP A 1 198 ? -14.021 -6.517 8.368 1.00 80.31 198 ASP A C 1
ATOM 1585 O O . ASP A 1 198 ? -14.259 -6.009 9.464 1.00 80.31 198 ASP A O 1
ATOM 1589 N N . ASP A 1 199 ? -13.110 -7.478 8.206 1.00 83.38 199 ASP A N 1
ATOM 1590 C CA . ASP A 1 199 ? -12.342 -8.102 9.293 1.00 83.38 199 ASP A CA 1
ATOM 1591 C C . ASP A 1 199 ? -10.939 -7.497 9.495 1.00 83.38 199 ASP A C 1
ATOM 1593 O O . ASP A 1 199 ? -10.121 -8.053 10.229 1.00 83.38 199 ASP A O 1
ATOM 1597 N N . TYR A 1 200 ? -10.643 -6.370 8.846 1.00 86.12 200 TYR A N 1
ATOM 1598 C CA . TYR A 1 200 ? -9.332 -5.729 8.887 1.00 86.12 200 TYR A CA 1
ATOM 15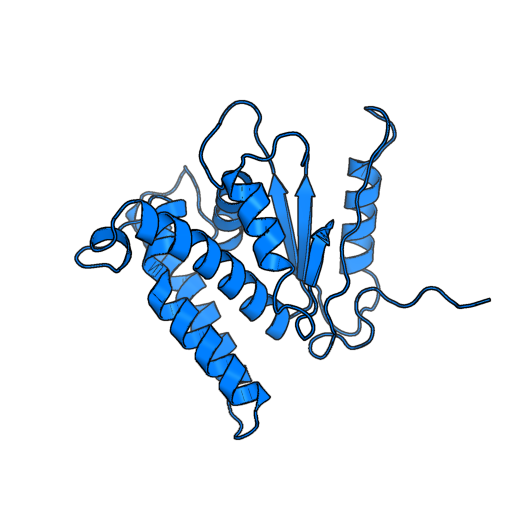99 C C . TYR A 1 200 ? -9.437 -4.339 9.520 1.00 86.12 200 TYR A C 1
ATOM 1601 O O . TYR A 1 200 ? -10.208 -3.506 9.036 1.00 86.12 200 TYR A O 1
ATOM 1609 N N . PRO A 1 201 ? -8.658 -4.034 10.577 1.00 88.94 201 PRO A N 1
ATOM 1610 C CA . PRO A 1 201 ? -8.716 -2.754 11.275 1.00 88.94 201 PRO A CA 1
ATOM 1611 C C . PRO A 1 201 ? -8.019 -1.660 10.460 1.00 88.94 201 PRO A C 1
ATOM 1613 O O . PRO A 1 201 ? -6.914 -1.220 10.778 1.00 88.94 201 PRO A O 1
ATOM 1616 N N . ILE A 1 202 ? -8.680 -1.232 9.388 1.00 91.00 202 ILE A N 1
ATOM 1617 C CA . ILE A 1 202 ? -8.242 -0.169 8.489 1.00 91.00 202 ILE A CA 1
ATOM 1618 C C . ILE A 1 202 ? -9.208 1.005 8.622 1.00 91.00 202 ILE A C 1
ATOM 1620 O O . ILE A 1 202 ? -10.426 0.831 8.588 1.00 91.00 202 ILE A O 1
ATOM 1624 N N . PHE A 1 203 ? -8.652 2.200 8.769 1.00 91.94 203 PHE A N 1
ATOM 1625 C CA . PHE A 1 203 ? -9.359 3.468 8.675 1.00 91.94 203 PHE A CA 1
ATOM 1626 C C . PHE A 1 203 ? -8.736 4.285 7.549 1.00 91.94 203 PHE A C 1
ATOM 1628 O O . PHE A 1 203 ? -7.511 4.360 7.453 1.00 91.94 203 PHE A O 1
ATOM 1635 N N . ILE A 1 204 ? -9.560 4.891 6.705 1.00 91.56 204 ILE A N 1
ATOM 1636 C CA . ILE A 1 204 ? -9.089 5.747 5.614 1.00 91.56 204 ILE A CA 1
ATOM 1637 C C . ILE A 1 204 ? -9.568 7.173 5.890 1.00 91.56 204 ILE A C 1
ATOM 1639 O O . ILE A 1 204 ? -10.740 7.377 6.218 1.00 91.56 204 ILE A O 1
ATOM 1643 N N . VAL A 1 205 ? -8.664 8.146 5.793 1.00 90.88 205 VAL A N 1
ATOM 1644 C CA . VAL A 1 205 ? -8.932 9.570 6.058 1.00 90.88 205 VAL A CA 1
ATOM 1645 C C . VAL A 1 205 ? -8.400 10.454 4.946 1.00 90.88 205 VAL A C 1
ATOM 1647 O O . VAL A 1 205 ? -7.306 10.128 4.439 1.00 90.88 205 VAL A O 1
#

pLDDT: mean 86.68, std 12.0, range [43.88, 98.56]

Sequence (205 aa):
MTAALPIFPNGHAGKFAGFAYVYGEAGIGKSRLCYEFEQLMKTHNTTQPVSWFQAETDEILQQPFNPFVYFLKYYFNQSANNTLAENKAIFEKHFNELSNKASFVSHGASELALTAHKLIDELIRTKSILGALLGLYWSDSLYERLDGKGRYNNTIAAIKNLLLIESCRQPVIFHLEDSHWLDTASHELITNLTDDTDDYPIFIV

Secondary structure (DSSP, 8-state):
--PPPPSSTTGGGPPP-EE------TTSSHHHHHHHHHHHHHHS--SS--EEEEEE--SS---TTHHHHHHHHHHTT--TTS-HHHHHHHHHHHHHHHHHHHHHHT-SSSHHHHHHHHHHHHHHHHHHHHHHHTT---TT-HHHHS-HHHHHHHHHHHHHHHHHHHHHHS-EEEEEETGGG--HHHHHHHHHHHTT-TTS-EEE-

Radius of gyration: 17.53 Å; chains: 1; bounding box: 48×52×45 Å

Foldseek 3Di:
DPPDADLANPKLQGFASEEDDQDDDPPPCSVVVVVVVVVCLQPDPPVFHEAEFEFEFDLVDLDFPRSVLVRLCVQLVNDPPDDLVVSVVSLVVSLVVLLVVLLVLLPDPDPVSVVSVVLSVLLVLLSQLSCVSNVHHDPPHPCVPDDPVSSLVSNLVNSLSVLQSVQSVTQYEYEYPPCVNHDPSNVVSVVVNVPPRGRGNYYYD